Protein AF-0000000078979539 (afdb_homodimer)

Structure (mmCIF, N/CA/C/O backbone):
data_AF-0000000078979539-model_v1
#
loop_
_entity.id
_entity.type
_entity.pdbx_description
1 polymer "Cytokinin riboside 5'-monophosphate phosphoribohydrolase"
#
loop_
_atom_site.group_PDB
_atom_site.id
_atom_site.type_symbol
_atom_site.label_atom_id
_atom_site.label_alt_id
_atom_site.label_comp_id
_atom_site.label_asym_id
_atom_site.label_entity_id
_atom_site.label_seq_id
_atom_site.pdbx_PDB_ins_code
_atom_site.Cartn_x
_atom_site.Cartn_y
_atom_site.Cartn_z
_atom_site.occupancy
_atom_site.B_iso_or_equiv
_atom_site.auth_seq_id
_atom_site.auth_comp_id
_atom_site.auth_asym_id
_atom_site.auth_atom_id
_atom_site.pdbx_PDB_model_num
ATOM 1 N N . MET A 1 1 ? -12.43 19.469 24.75 1 53.09 1 MET A N 1
ATOM 2 C CA . MET A 1 1 ? -12.742 18.859 23.453 1 53.09 1 MET A CA 1
ATOM 3 C C . MET A 1 1 ? -11.508 18.219 22.844 1 53.09 1 MET A C 1
ATOM 5 O O . MET A 1 1 ? -10.391 18.719 23 1 53.09 1 MET A O 1
ATOM 9 N N . THR A 1 2 ? -11.383 16.891 22.562 1 77.75 2 THR A N 1
ATOM 10 C CA . THR A 1 2 ? -10.148 16.234 22.156 1 77.75 2 THR A CA 1
ATOM 11 C C . THR A 1 2 ? -9.586 16.875 20.891 1 77.75 2 THR A C 1
ATOM 13 O O . THR A 1 2 ? -10.336 17.219 19.969 1 77.75 2 THR A O 1
ATOM 16 N N . VAL A 1 3 ? -8.375 17.312 20.875 1 92.94 3 VAL A N 1
ATOM 17 C CA . VAL A 1 3 ? -7.676 17.953 19.781 1 92.94 3 VAL A CA 1
ATOM 18 C C . VAL A 1 3 ? -7.754 17.094 18.531 1 92.94 3 VAL A C 1
ATOM 20 O O . VAL A 1 3 ? -7.473 15.891 18.578 1 92.94 3 VAL A O 1
ATOM 23 N N . LYS A 1 4 ? -8.312 17.688 17.5 1 97.88 4 LYS A N 1
ATOM 24 C CA . LYS A 1 4 ? -8.32 16.969 16.234 1 97.88 4 LYS A CA 1
ATOM 25 C C . LYS A 1 4 ? -6.898 16.688 15.75 1 97.88 4 LYS A C 1
ATOM 27 O O . LYS A 1 4 ? -6.02 17.547 15.867 1 97.88 4 LYS A O 1
ATOM 32 N N . SER A 1 5 ? -6.656 15.484 15.281 1 98.69 5 SER A N 1
ATOM 33 C CA . SER A 1 5 ? -5.352 15.055 14.789 1 98.69 5 SER A CA 1
ATOM 34 C C . SER A 1 5 ? -5.426 14.602 13.336 1 98.69 5 SER A C 1
ATOM 36 O O . SER A 1 5 ? -6.332 13.852 12.961 1 98.69 5 SER A O 1
ATOM 38 N N . VAL A 1 6 ? -4.52 15.078 12.547 1 98.88 6 VAL A N 1
ATOM 39 C CA . VAL A 1 6 ? -4.477 14.719 11.133 1 98.88 6 VAL A CA 1
ATOM 40 C C . VAL A 1 6 ? -3.17 13.984 10.828 1 98.88 6 VAL A C 1
ATOM 42 O O . VAL A 1 6 ? -2.084 14.5 11.117 1 98.88 6 VAL A O 1
ATOM 45 N N . CYS A 1 7 ? -3.295 12.797 10.297 1 98.94 7 CYS A N 1
ATOM 46 C CA . CYS A 1 7 ? -2.145 12.016 9.852 1 98.94 7 CYS A CA 1
ATOM 47 C C . CYS A 1 7 ? -1.728 12.422 8.445 1 98.94 7 CYS A C 1
ATOM 49 O O . CYS A 1 7 ? -2.529 12.352 7.512 1 98.94 7 CYS A O 1
ATOM 51 N N . ILE A 1 8 ? -0.527 12.836 8.305 1 98.94 8 ILE A N 1
ATOM 52 C CA . ILE A 1 8 ? -0.012 13.203 6.996 1 98.94 8 ILE A CA 1
ATOM 53 C C . ILE A 1 8 ? 1.001 12.164 6.523 1 98.94 8 ILE A C 1
ATOM 55 O O . ILE A 1 8 ? 2.01 11.922 7.191 1 98.94 8 ILE A O 1
ATOM 59 N N . TYR A 1 9 ? 0.705 11.523 5.438 1 98.88 9 TYR A N 1
ATOM 60 C CA . TYR A 1 9 ? 1.677 10.727 4.695 1 98.88 9 TYR A CA 1
ATOM 61 C C . TYR A 1 9 ? 2.328 11.555 3.594 1 98.88 9 TYR A C 1
ATOM 63 O O . TYR A 1 9 ? 1.638 12.18 2.787 1 98.88 9 TYR A O 1
ATOM 71 N N . CYS A 1 10 ? 3.643 11.555 3.578 1 98.81 10 CYS A N 1
ATOM 72 C CA . CYS A 1 10 ? 4.32 12.312 2.535 1 98.81 10 CYS A CA 1
ATOM 73 C C . CYS A 1 10 ? 5.758 11.844 2.361 1 98.81 10 CYS A C 1
ATOM 75 O O . CYS A 1 10 ? 6.238 11 3.125 1 98.81 10 CYS A O 1
ATOM 77 N N . GLY A 1 11 ? 6.363 12.398 1.374 1 98.25 11 GLY A N 1
ATOM 78 C CA . GLY A 1 11 ? 7.68 11.914 0.977 1 98.25 11 GLY A CA 1
ATOM 79 C C . GLY A 1 11 ? 8.773 12.297 1.959 1 98.25 11 GLY A C 1
ATOM 80 O O . GLY A 1 11 ? 8.75 13.391 2.527 1 98.25 11 GLY A O 1
ATOM 81 N N . SER A 1 12 ? 9.773 11.383 2.125 1 97 12 SER A N 1
ATOM 82 C CA . SER A 1 12 ? 11.008 11.695 2.844 1 97 12 SER A CA 1
ATOM 83 C C . SER A 1 12 ? 11.961 12.523 1.983 1 97 12 SER A C 1
ATOM 85 O O . SER A 1 12 ? 13.039 12.906 2.438 1 97 12 SER A O 1
ATOM 87 N N . ARG A 1 13 ? 11.586 12.828 0.779 1 97.44 13 ARG A N 1
ATOM 88 C CA . ARG A 1 13 ? 12.297 13.68 -0.174 1 97.44 13 ARG A CA 1
ATOM 89 C C . ARG A 1 13 ? 11.484 14.922 -0.503 1 97.44 13 ARG A C 1
ATOM 91 O O . ARG A 1 13 ? 10.266 14.945 -0.325 1 97.44 13 ARG A O 1
ATOM 98 N N . ALA A 1 14 ? 12.102 15.922 -1.077 1 97.12 14 ALA A N 1
ATOM 99 C CA . ALA A 1 14 ? 11.438 17.188 -1.39 1 97.12 14 ALA A CA 1
ATOM 100 C C . ALA A 1 14 ? 10.727 17.109 -2.736 1 97.12 14 ALA A C 1
ATOM 102 O O . ALA A 1 14 ? 9.781 17.859 -2.988 1 97.12 14 ALA A O 1
ATOM 103 N N . GLY A 1 15 ? 11.18 16.141 -3.555 1 97.56 15 GLY A N 1
ATOM 104 C CA . GLY A 1 15 ? 10.656 16.062 -4.906 1 97.56 15 GLY A CA 1
ATOM 105 C C . GLY A 1 15 ? 11.305 17.047 -5.859 1 97.56 15 GLY A C 1
ATOM 106 O O . GLY A 1 15 ? 12.266 17.734 -5.496 1 97.56 15 GLY A O 1
ATOM 107 N N . ALA A 1 16 ? 10.875 17.109 -7.062 1 97.62 16 ALA A N 1
ATOM 108 C CA . ALA A 1 16 ? 11.547 17.828 -8.141 1 97.62 16 ALA A CA 1
ATOM 109 C C . ALA A 1 16 ? 11.031 19.266 -8.242 1 97.62 16 ALA A C 1
ATOM 111 O O . ALA A 1 16 ? 11.664 20.109 -8.875 1 97.62 16 ALA A O 1
ATOM 112 N N . MET A 1 17 ? 9.891 19.562 -7.621 1 97.94 17 MET A N 1
ATOM 113 C CA . MET A 1 17 ? 9.258 20.875 -7.773 1 97.94 17 MET A CA 1
ATOM 114 C C . MET A 1 17 ? 9.148 21.578 -6.43 1 97.94 17 MET A C 1
ATOM 116 O O . MET A 1 17 ? 8.805 20.953 -5.422 1 97.94 17 MET A O 1
ATOM 120 N N . PRO A 1 18 ? 9.352 22.859 -6.391 1 98.19 18 PRO A N 1
ATOM 121 C CA . PRO A 1 18 ? 9.211 23.625 -5.145 1 98.19 18 PRO A CA 1
ATOM 122 C C . PRO A 1 18 ? 7.793 23.594 -4.586 1 98.19 18 PRO A C 1
ATOM 124 O O . PRO A 1 18 ? 7.605 23.688 -3.371 1 98.19 18 PRO A O 1
ATOM 127 N N . ALA A 1 19 ? 6.855 23.391 -5.484 1 98.62 19 ALA A N 1
ATOM 128 C CA . ALA A 1 19 ? 5.449 23.422 -5.098 1 98.62 19 ALA A CA 1
ATOM 129 C C . ALA A 1 19 ? 5.148 22.328 -4.062 1 98.62 19 ALA A C 1
ATOM 131 O O . ALA A 1 19 ? 4.25 22.5 -3.23 1 98.62 19 ALA A O 1
ATOM 132 N N . TYR A 1 20 ? 5.895 21.266 -4.098 1 98.75 20 TYR A N 1
ATOM 133 C CA . TYR A 1 20 ? 5.66 20.172 -3.148 1 98.75 20 TYR A CA 1
ATOM 134 C C . TYR A 1 20 ? 6.004 20.609 -1.729 1 98.75 20 TYR A C 1
ATOM 136 O O . TYR A 1 20 ? 5.195 20.453 -0.811 1 98.75 20 TYR A O 1
ATOM 144 N N . ALA A 1 21 ? 7.168 21.172 -1.596 1 98.62 21 ALA A N 1
ATOM 145 C CA . ALA A 1 21 ? 7.605 21.641 -0.286 1 98.62 21 ALA A CA 1
ATOM 146 C C . ALA A 1 21 ? 6.711 22.781 0.207 1 98.62 21 ALA A C 1
ATOM 148 O O . ALA A 1 21 ? 6.398 22.859 1.396 1 98.62 21 ALA A O 1
ATOM 149 N N . GLU A 1 22 ? 6.352 23.641 -0.672 1 98.81 22 GLU A N 1
ATOM 150 C CA . GLU A 1 22 ? 5.469 24.75 -0.318 1 98.81 22 GLU A CA 1
ATOM 151 C C . GLU A 1 22 ? 4.133 24.234 0.22 1 98.81 22 GLU A C 1
ATOM 153 O O . GLU A 1 22 ? 3.629 24.75 1.224 1 98.81 22 GLU A O 1
ATOM 158 N N . ALA A 1 23 ? 3.566 23.25 -0.432 1 98.88 23 ALA A N 1
ATOM 159 C CA . ALA A 1 23 ? 2.307 22.656 0.015 1 98.88 23 ALA A CA 1
ATOM 160 C C . ALA A 1 23 ? 2.457 22.016 1.396 1 98.88 23 ALA A C 1
ATOM 162 O O . ALA A 1 23 ? 1.587 22.172 2.254 1 98.88 23 ALA A O 1
ATOM 163 N N . ALA A 1 24 ? 3.543 21.312 1.608 1 98.88 24 ALA A N 1
ATOM 164 C CA . ALA A 1 24 ? 3.801 20.672 2.896 1 98.88 24 ALA A CA 1
ATOM 165 C C . ALA A 1 24 ? 3.893 21.703 4.016 1 98.88 24 ALA A C 1
ATOM 167 O O . ALA A 1 24 ? 3.258 21.547 5.059 1 98.88 24 ALA A O 1
ATOM 168 N N . ARG A 1 25 ? 4.676 22.75 3.76 1 98.88 25 ARG A N 1
ATOM 169 C CA . ARG A 1 25 ? 4.824 23.812 4.746 1 98.88 25 ARG A CA 1
ATOM 170 C C . ARG A 1 25 ? 3.48 24.453 5.066 1 98.88 25 ARG A C 1
ATOM 172 O O . ARG A 1 25 ? 3.141 24.641 6.238 1 98.88 25 ARG A O 1
ATOM 179 N N . ARG A 1 26 ? 2.803 24.766 4.016 1 98.94 26 ARG A N 1
ATOM 180 C CA . ARG A 1 26 ? 1.514 25.422 4.195 1 98.94 26 ARG A CA 1
ATOM 181 C C . ARG A 1 26 ? 0.539 24.531 4.953 1 98.94 26 ARG A C 1
ATOM 183 O O . ARG A 1 26 ? -0.207 25 5.812 1 98.94 26 ARG A O 1
ATOM 190 N N . MET A 1 27 ? 0.489 23.234 4.656 1 98.94 27 MET A N 1
ATOM 191 C CA . MET A 1 27 ? -0.38 22.281 5.348 1 98.94 27 MET A CA 1
ATOM 192 C C . MET A 1 27 ? -0.061 22.25 6.84 1 98.94 27 MET A C 1
ATOM 194 O O . MET A 1 27 ? -0.966 22.312 7.672 1 98.94 27 MET A O 1
ATOM 198 N N . GLY A 1 28 ? 1.238 22.078 7.152 1 98.94 28 GLY A N 1
ATOM 199 C CA . GLY A 1 28 ? 1.646 22.094 8.547 1 98.94 28 GLY A CA 1
ATOM 200 C C . GLY A 1 28 ? 1.208 23.344 9.289 1 98.94 28 GLY A C 1
ATOM 201 O O . GLY A 1 28 ? 0.674 23.25 10.398 1 98.94 28 GLY A O 1
ATOM 202 N N . ALA A 1 29 ? 1.431 24.5 8.672 1 98.94 29 ALA A N 1
ATOM 203 C CA . ALA A 1 29 ? 1.07 25.766 9.289 1 98.94 29 ALA A CA 1
ATOM 204 C C . ALA A 1 29 ? -0.437 25.859 9.5 1 98.94 29 ALA A C 1
ATOM 206 O O . ALA A 1 29 ? -0.891 26.297 10.562 1 98.94 29 ALA A O 1
ATOM 207 N N . LEU A 1 30 ? -1.235 25.453 8.531 1 98.94 30 LEU A N 1
ATOM 208 C CA . LEU A 1 30 ? -2.689 25.562 8.609 1 98.94 30 LEU A CA 1
ATOM 209 C C . LEU A 1 30 ? -3.242 24.641 9.695 1 98.94 30 LEU A C 1
ATOM 211 O O . LEU A 1 30 ? -4.191 25.016 10.391 1 98.94 30 LEU A O 1
ATOM 215 N N . LEU A 1 31 ? -2.65 23.453 9.82 1 98.75 31 LEU A N 1
ATOM 216 C CA . LEU A 1 31 ? -3.07 22.578 10.906 1 98.75 31 LEU A CA 1
ATOM 217 C C . LEU A 1 31 ? -2.867 23.25 12.266 1 98.75 31 LEU A C 1
ATOM 219 O O . LEU A 1 31 ? -3.775 23.25 13.094 1 98.75 31 LEU A O 1
ATOM 223 N N . ALA A 1 32 ? -1.682 23.797 12.422 1 98.69 32 ALA A N 1
ATOM 224 C CA . ALA A 1 32 ? -1.346 24.453 13.68 1 98.69 32 ALA A CA 1
ATOM 225 C C . ALA A 1 32 ? -2.271 25.641 13.945 1 98.69 32 ALA A C 1
ATOM 227 O O . ALA A 1 32 ? -2.764 25.812 15.062 1 98.69 32 ALA A O 1
ATOM 228 N N . GLU A 1 33 ? -2.498 26.406 12.922 1 98.31 33 GLU A N 1
ATOM 229 C CA . GLU A 1 33 ? -3.361 27.578 13.031 1 98.31 33 GLU A CA 1
ATOM 230 C C . GLU A 1 33 ? -4.777 27.188 13.43 1 98.31 33 GLU A C 1
ATOM 232 O O . GLU A 1 33 ? -5.469 27.953 14.117 1 98.31 33 GLU A O 1
ATOM 237 N N . ALA A 1 34 ? -5.199 26.031 13.016 1 98.06 34 ALA A N 1
ATOM 238 C CA . ALA A 1 34 ? -6.531 25.531 13.336 1 98.06 34 ALA A CA 1
ATOM 239 C C . ALA A 1 34 ? -6.559 24.906 14.727 1 98.06 34 ALA A C 1
ATOM 241 O O . ALA A 1 34 ? -7.617 24.5 15.211 1 98.06 34 ALA A O 1
ATOM 242 N N . GLY A 1 35 ? -5.383 24.797 15.344 1 98.06 35 GLY A N 1
ATOM 243 C CA . GLY A 1 35 ? -5.281 24.141 16.641 1 98.06 35 GLY A CA 1
ATOM 244 C C . GLY A 1 35 ? -5.301 22.625 16.547 1 98.06 35 GLY A C 1
ATOM 245 O O . GLY A 1 35 ? -5.66 21.953 17.516 1 98.06 35 GLY A O 1
ATOM 246 N N . TRP A 1 36 ? -5.027 22.094 15.398 1 98.56 36 TRP A N 1
ATOM 247 C CA . TRP A 1 36 ? -5.051 20.656 15.172 1 98.56 36 TRP A CA 1
ATOM 248 C C . TRP A 1 36 ? -3.648 20.062 15.273 1 98.56 36 TRP A C 1
ATOM 250 O O . TRP A 1 36 ? -2.656 20.75 15.055 1 98.56 36 TRP A O 1
ATOM 260 N N . ARG A 1 37 ? -3.555 18.812 15.594 1 98.75 37 ARG A N 1
ATOM 261 C CA . ARG A 1 37 ? -2.287 18.109 15.789 1 98.75 37 ARG A CA 1
ATOM 262 C C . ARG A 1 37 ? -1.845 17.406 14.508 1 98.75 37 ARG A C 1
ATOM 264 O O . ARG A 1 37 ? -2.662 16.797 13.812 1 98.75 37 ARG A O 1
ATOM 271 N N . LEU A 1 38 ? -0.596 17.531 14.258 1 98.88 38 LEU A N 1
ATOM 272 C CA . LEU A 1 38 ? 0.033 16.781 13.18 1 98.88 38 LEU A CA 1
ATOM 273 C C . LEU A 1 38 ? 0.487 15.406 13.656 1 98.88 38 LEU A C 1
ATOM 275 O O . LEU A 1 38 ? 1.252 15.305 14.617 1 98.88 38 LEU A O 1
ATOM 279 N N . VAL A 1 39 ? 0.043 14.352 13.031 1 98.94 39 VAL A N 1
ATOM 280 C CA . VAL A 1 39 ? 0.572 13 13.172 1 98.94 39 VAL A CA 1
ATOM 281 C C . VAL A 1 39 ? 1.34 12.609 11.906 1 98.94 39 VAL A C 1
ATOM 283 O O . VAL A 1 39 ? 0.824 12.742 10.797 1 98.94 39 VAL A O 1
ATOM 286 N N . TYR A 1 40 ? 2.604 12.219 12.031 1 98.88 40 TYR A N 1
ATOM 287 C CA . TYR A 1 40 ? 3.359 11.883 10.828 1 98.88 40 TYR A CA 1
ATOM 288 C C . TYR A 1 40 ? 4.504 10.93 11.148 1 98.88 40 TYR A C 1
ATOM 290 O O . TYR A 1 40 ? 4.641 10.484 12.289 1 98.88 40 TYR A O 1
ATOM 298 N N . GLY A 1 41 ? 5.316 10.656 10.219 1 98.31 41 GLY A N 1
ATOM 299 C CA . GLY A 1 41 ? 6.305 9.594 10.32 1 98.31 41 GLY A CA 1
ATOM 300 C C . GLY A 1 41 ? 7.574 10.031 11.031 1 98.31 41 GLY A C 1
ATOM 301 O O . GLY A 1 41 ? 8.57 9.297 11.039 1 98.31 41 GLY A O 1
ATOM 302 N N . ALA A 1 42 ? 7.664 11.188 11.406 1 98.44 42 ALA A N 1
ATOM 303 C CA . ALA A 1 42 ? 8.664 11.727 12.328 1 98.44 42 ALA A CA 1
ATOM 304 C C . ALA A 1 42 ? 9.992 11.969 11.617 1 98.44 42 ALA A C 1
ATOM 306 O O . ALA A 1 42 ? 11.008 12.219 12.266 1 98.44 42 ALA A O 1
ATOM 307 N N . GLY A 1 43 ? 10.055 11.836 10.32 1 97.31 43 GLY A N 1
ATOM 308 C CA . GLY A 1 43 ? 11.273 12.211 9.609 1 97.31 43 GLY A CA 1
ATOM 309 C C . GLY A 1 43 ? 11.539 13.703 9.633 1 97.31 43 GLY A C 1
ATOM 310 O O . GLY A 1 43 ? 10.602 14.508 9.547 1 97.31 43 GLY A O 1
ATOM 311 N N . ASP A 1 44 ? 12.781 14.062 9.672 1 97.75 44 ASP A N 1
ATOM 312 C CA . ASP A 1 44 ? 13.172 15.469 9.602 1 97.75 44 ASP A CA 1
ATOM 313 C C . ASP 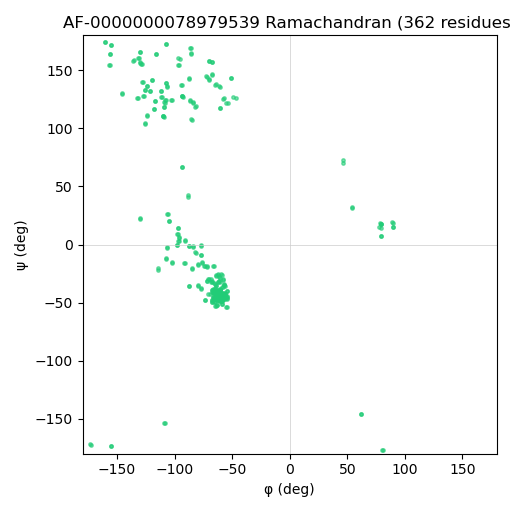A 1 44 ? 13.758 15.805 8.227 1 97.75 44 ASP A C 1
ATOM 315 O O . ASP A 1 44 ? 14.648 16.656 8.117 1 97.75 44 ASP A O 1
ATOM 319 N N . VAL A 1 45 ? 13.375 15.094 7.25 1 97.44 45 VAL A N 1
ATOM 320 C CA . VAL A 1 45 ? 13.891 15.258 5.895 1 97.44 45 VAL A CA 1
ATOM 321 C C . VAL A 1 45 ? 12.719 15.375 4.914 1 97.44 45 VAL A C 1
ATOM 323 O O . VAL A 1 45 ? 11.602 14.969 5.219 1 97.44 45 VAL A O 1
ATOM 326 N N . GLY A 1 46 ? 12.969 16 3.803 1 98.25 46 GLY A N 1
ATOM 327 C CA . GLY A 1 46 ? 11.977 16.062 2.734 1 98.25 46 GLY A CA 1
ATOM 328 C C . GLY A 1 46 ? 10.703 16.781 3.143 1 98.25 46 GLY A C 1
ATOM 329 O O . GLY A 1 46 ? 10.75 17.766 3.885 1 98.25 46 GLY A O 1
ATOM 330 N N . LEU A 1 47 ? 9.617 16.297 2.59 1 98.81 47 LEU A N 1
ATOM 331 C CA . LEU A 1 47 ? 8.328 16.906 2.895 1 98.81 47 LEU A CA 1
ATOM 332 C C . LEU A 1 47 ? 7.934 16.641 4.344 1 98.81 47 LEU A C 1
ATOM 334 O O . LEU A 1 47 ? 7.258 17.469 4.965 1 98.81 47 LEU A O 1
ATOM 338 N N . MET A 1 48 ? 8.383 15.5 4.879 1 98.69 48 MET A N 1
ATOM 339 C CA . MET A 1 48 ? 8.109 15.203 6.285 1 98.69 48 MET A CA 1
ATOM 340 C C . MET A 1 48 ? 8.68 16.297 7.184 1 98.69 48 MET A C 1
ATOM 342 O O . MET A 1 48 ? 7.992 16.797 8.078 1 98.69 48 MET A O 1
ATOM 346 N N . GLY A 1 49 ? 9.938 16.641 6.914 1 98.62 49 GLY A N 1
ATOM 347 C CA . GLY A 1 49 ? 10.539 17.703 7.688 1 98.62 49 GLY A CA 1
ATOM 348 C C . GLY A 1 49 ? 9.844 19.047 7.496 1 98.62 49 GLY A C 1
ATOM 349 O O . GLY A 1 49 ? 9.648 19.797 8.461 1 98.62 49 GLY A O 1
ATOM 350 N N . GLU A 1 50 ? 9.453 19.328 6.281 1 98.75 50 GLU A N 1
ATOM 351 C CA . GLU A 1 50 ? 8.797 20.594 5.945 1 98.75 50 GLU A CA 1
ATOM 352 C C . GLU A 1 50 ? 7.484 20.75 6.707 1 98.75 50 GLU A C 1
ATOM 354 O O . GLU A 1 50 ? 7.223 21.797 7.293 1 98.75 50 GLU A O 1
ATOM 359 N N . VAL A 1 51 ? 6.645 19.734 6.707 1 98.81 51 VAL A N 1
ATOM 360 C CA . VAL A 1 51 ? 5.332 19.828 7.344 1 98.81 51 VAL A CA 1
ATOM 361 C C . VAL A 1 51 ? 5.496 19.953 8.852 1 98.81 51 VAL A C 1
ATOM 363 O O . VAL A 1 51 ? 4.809 20.75 9.492 1 98.81 51 VAL A O 1
ATOM 366 N N . ALA A 1 52 ? 6.426 19.188 9.414 1 98.81 52 ALA A N 1
ATOM 367 C CA . ALA A 1 52 ? 6.629 19.188 10.859 1 98.81 52 ALA A CA 1
ATOM 368 C C . ALA A 1 52 ? 7.184 20.516 11.344 1 98.81 52 ALA A C 1
ATOM 370 O O . ALA A 1 52 ? 6.691 21.094 12.32 1 98.81 52 ALA A O 1
ATOM 371 N N . ARG A 1 53 ? 8.195 21.016 10.68 1 98.75 53 ARG A N 1
ATOM 372 C CA . ARG A 1 53 ? 8.797 22.281 11.07 1 98.75 53 ARG A CA 1
ATOM 373 C C . ARG A 1 53 ? 7.797 23.422 10.953 1 98.75 53 ARG A C 1
ATOM 375 O O . ARG A 1 53 ? 7.762 24.312 11.805 1 98.75 53 ARG A O 1
ATOM 382 N N . ALA A 1 54 ? 7.043 23.391 9.883 1 98.94 54 ALA A N 1
ATOM 383 C CA . ALA A 1 54 ? 6.039 24.438 9.695 1 98.94 54 ALA A CA 1
ATOM 384 C C . ALA A 1 54 ? 4.977 24.391 10.781 1 98.94 54 ALA A C 1
ATOM 386 O O . ALA A 1 54 ? 4.551 25.422 11.297 1 98.94 54 ALA A O 1
ATOM 387 N N . ALA A 1 55 ? 4.5 23.156 11.102 1 98.88 55 ALA A N 1
ATOM 388 C CA . ALA A 1 55 ? 3.539 23 12.188 1 98.88 55 ALA A CA 1
ATOM 389 C C . ALA A 1 55 ? 4.098 23.531 13.5 1 98.88 55 ALA A C 1
ATOM 391 O O . ALA A 1 55 ? 3.424 24.281 14.211 1 98.88 55 ALA A O 1
ATOM 392 N N . GLN A 1 56 ? 5.312 23.172 13.797 1 98.75 56 GLN A N 1
ATOM 393 C CA . GLN A 1 56 ? 5.953 23.609 15.031 1 98.75 56 GLN A CA 1
ATOM 394 C C . GLN A 1 56 ? 6.121 25.125 15.062 1 98.75 56 GLN A C 1
ATOM 396 O O . GLN A 1 56 ? 5.848 25.766 16.078 1 98.75 56 GLN A O 1
ATOM 401 N N . ALA A 1 57 ? 6.617 25.656 13.961 1 98.69 57 ALA A N 1
ATOM 402 C CA . ALA A 1 57 ? 6.855 27.094 13.867 1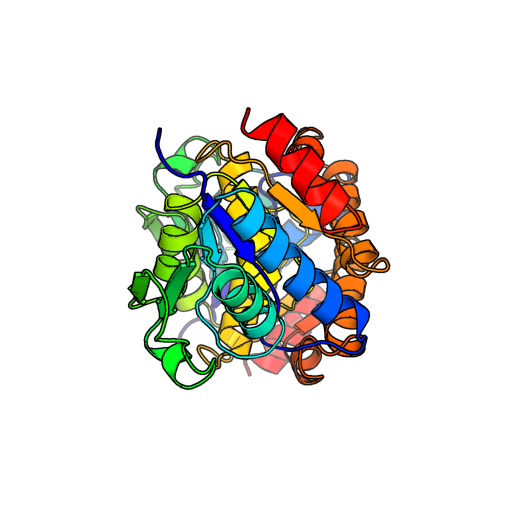 98.69 57 ALA A CA 1
ATOM 403 C C . ALA A 1 57 ? 5.57 27.875 14.109 1 98.69 57 ALA A C 1
ATOM 405 O O . ALA A 1 57 ? 5.598 28.984 14.656 1 98.69 57 ALA A O 1
ATOM 406 N N . ALA A 1 58 ? 4.469 27.297 13.758 1 98.69 58 ALA A N 1
ATOM 407 C CA . ALA A 1 58 ? 3.172 27.953 13.914 1 98.69 58 ALA A CA 1
ATOM 408 C C . ALA A 1 58 ? 2.553 27.625 15.273 1 98.69 58 ALA A C 1
ATOM 410 O O . ALA A 1 58 ? 1.407 27.984 15.539 1 98.69 58 ALA A O 1
ATOM 411 N N . GLY A 1 59 ? 3.281 26.891 16.094 1 98.25 59 GLY A N 1
ATOM 412 C CA . GLY A 1 59 ? 2.863 26.641 17.469 1 98.25 59 GLY A CA 1
ATOM 413 C C . GLY A 1 59 ? 1.993 25.422 17.609 1 98.25 59 GLY A C 1
ATOM 414 O O . GLY A 1 59 ? 1.283 25.266 18.609 1 98.25 59 GLY A O 1
ATOM 415 N N . GLY A 1 60 ? 2.039 24.531 16.625 1 98.31 60 GLY A N 1
ATOM 416 C CA . GLY A 1 60 ? 1.179 23.359 16.641 1 98.31 60 GLY A CA 1
ATOM 417 C C . GLY A 1 60 ? 1.768 22.203 17.422 1 98.31 60 GLY A C 1
ATOM 418 O O . GLY A 1 60 ? 2.963 22.188 17.719 1 98.31 60 GLY A O 1
ATOM 419 N N . GLN A 1 61 ? 0.931 21.234 17.75 1 98.38 61 GLN A N 1
ATOM 420 C CA . GLN A 1 61 ? 1.345 19.969 18.344 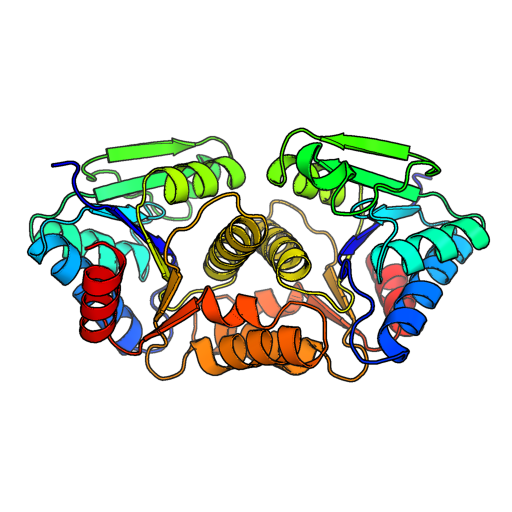1 98.38 61 GLN A CA 1
ATOM 421 C C . GLN A 1 61 ? 1.711 18.938 17.281 1 98.38 61 GLN A C 1
ATOM 423 O O . GLN A 1 61 ? 1.066 18.875 16.234 1 98.38 61 GLN A O 1
ATOM 428 N N . THR A 1 62 ? 2.734 18.188 17.625 1 98.75 62 THR A N 1
ATOM 429 C CA . THR A 1 62 ? 3.215 17.172 16.688 1 98.75 62 THR A CA 1
ATOM 430 C C . THR A 1 62 ? 3.307 15.812 17.359 1 98.75 62 THR A C 1
ATOM 432 O O . THR A 1 62 ? 3.67 15.719 18.547 1 98.75 62 THR A O 1
ATOM 435 N N . PHE A 1 63 ? 2.912 14.82 16.625 1 98.81 63 PHE A N 1
ATOM 436 C CA . PHE A 1 63 ? 2.99 13.414 17 1 98.81 63 PHE A CA 1
ATOM 437 C C . PHE A 1 63 ? 3.73 12.609 15.93 1 98.81 63 PHE A C 1
ATOM 439 O O . PHE A 1 63 ? 3.174 12.305 14.875 1 98.81 63 PHE A O 1
ATOM 446 N N . GLY A 1 64 ? 4.965 12.273 16.25 1 98.75 64 GLY A N 1
ATOM 447 C CA . GLY A 1 64 ? 5.785 11.547 15.297 1 98.75 64 GLY A CA 1
ATOM 448 C C . GLY A 1 64 ? 6.004 10.102 15.68 1 98.75 64 GLY A C 1
ATOM 449 O O . GLY A 1 64 ? 6.16 9.781 16.859 1 98.75 64 GLY A O 1
ATOM 450 N N . VAL A 1 65 ? 5.949 9.25 14.703 1 98.75 65 VAL A N 1
ATOM 451 C CA . VAL A 1 65 ? 6.156 7.82 14.914 1 98.75 65 VAL A CA 1
ATOM 452 C C . VAL A 1 65 ? 7.238 7.312 13.961 1 98.75 65 VAL A C 1
ATOM 454 O O . VAL A 1 65 ? 7.16 7.527 12.75 1 98.75 65 VAL A O 1
ATOM 457 N N . ILE A 1 66 ? 8.242 6.629 14.492 1 98 66 ILE A N 1
ATOM 458 C CA . ILE A 1 66 ? 9.32 6.16 13.625 1 98 66 ILE A CA 1
ATOM 459 C C . ILE A 1 66 ? 9.836 4.812 14.125 1 98 66 ILE A C 1
ATOM 461 O O . ILE A 1 66 ? 10.047 4.629 15.328 1 98 66 ILE A O 1
ATOM 465 N N . PRO A 1 67 ? 9.922 3.854 13.195 1 96.81 67 PRO A N 1
ATOM 466 C CA . PRO A 1 67 ? 10.539 2.598 13.625 1 96.81 67 PRO A CA 1
ATOM 467 C C . PRO A 1 67 ? 12.039 2.732 13.883 1 96.81 67 PRO A C 1
ATOM 469 O O . PRO A 1 67 ? 12.719 3.504 13.195 1 96.81 67 PRO A O 1
ATOM 472 N N . VAL A 1 68 ? 12.547 1.857 14.648 1 95.56 68 VAL A N 1
ATOM 473 C CA . VAL A 1 68 ? 13.93 1.905 15.094 1 95.56 68 VAL A CA 1
ATOM 474 C C . VAL A 1 68 ? 14.859 1.902 13.883 1 95.56 68 VAL A C 1
ATOM 476 O O . VAL A 1 68 ? 15.836 2.656 13.836 1 95.56 68 VAL A O 1
ATOM 479 N N . HIS A 1 69 ? 14.609 1.141 12.922 1 92.81 69 HIS A N 1
ATOM 480 C CA . HIS A 1 69 ? 15.539 0.935 11.812 1 92.81 69 HIS A CA 1
ATOM 481 C C . HIS A 1 69 ? 15.516 2.121 10.852 1 92.81 69 HIS A C 1
ATOM 483 O O . HIS A 1 69 ? 16.391 2.242 9.992 1 92.81 69 HIS A O 1
ATOM 489 N N . LEU A 1 70 ? 14.555 3.064 11.039 1 93.69 70 LEU A N 1
ATOM 490 C CA . LEU A 1 70 ? 14.461 4.223 10.156 1 93.69 70 LEU A CA 1
ATOM 491 C C . LEU A 1 70 ? 14.938 5.484 10.867 1 93.69 70 LEU A C 1
ATOM 493 O O . LEU A 1 70 ? 15.008 6.555 10.258 1 93.69 70 LEU A O 1
ATOM 497 N N . LEU A 1 71 ? 15.297 5.363 12.133 1 93.31 71 LEU A N 1
ATOM 498 C CA . LEU A 1 71 ? 15.703 6.531 12.906 1 93.31 71 LEU A CA 1
ATOM 499 C C . LEU A 1 71 ? 16.859 7.25 12.227 1 93.31 71 LEU A C 1
ATOM 501 O O . LEU A 1 71 ? 16.844 8.477 12.094 1 93.31 71 LEU A O 1
ATOM 505 N N . ARG A 1 72 ? 17.875 6.398 11.812 1 87.69 72 ARG A N 1
ATOM 506 C CA . ARG A 1 72 ? 19.047 6.992 11.172 1 87.69 72 ARG A CA 1
ATOM 507 C C . ARG A 1 72 ? 18.75 7.371 9.727 1 87.69 72 ARG A C 1
ATOM 509 O O . ARG A 1 72 ? 19.094 8.469 9.281 1 87.69 72 ARG A O 1
ATOM 516 N N . ARG A 1 73 ? 18 6.621 9.023 1 89 73 ARG A N 1
ATOM 517 C CA . ARG A 1 73 ? 17.766 6.789 7.594 1 89 73 ARG A CA 1
ATOM 518 C C . ARG A 1 73 ? 16.906 8.016 7.324 1 89 73 ARG A C 1
ATOM 520 O O . ARG A 1 73 ? 17.141 8.75 6.363 1 89 73 ARG A O 1
ATOM 527 N N . GLU A 1 74 ? 15.867 8.211 8.141 1 90.44 74 GLU A N 1
ATOM 528 C CA . GLU A 1 74 ? 14.953 9.328 7.949 1 90.44 74 GLU A CA 1
ATOM 529 C C . GLU A 1 74 ? 15.312 10.5 8.852 1 90.44 74 GLU A C 1
ATOM 531 O O . GLU A 1 74 ? 14.586 11.5 8.906 1 90.44 74 GLU A O 1
ATOM 536 N N . VAL A 1 75 ? 16.422 10.5 9.531 1 92.19 75 VAL A N 1
ATOM 537 C CA . VAL A 1 75 ? 16.797 11.547 10.477 1 92.19 75 VAL A CA 1
ATOM 538 C C . VAL A 1 75 ? 15.602 11.859 11.383 1 92.19 75 VAL A C 1
ATOM 540 O O . VAL A 1 75 ? 14.969 12.906 11.242 1 92.19 75 VAL A O 1
ATOM 543 N N . GLY A 1 76 ? 15.375 10.914 12.25 1 94.25 76 GLY A N 1
ATOM 544 C CA . GLY A 1 76 ? 14.25 11.102 13.148 1 94.25 76 GLY A CA 1
ATOM 545 C C . GLY A 1 76 ? 14.242 12.461 13.812 1 94.25 76 GLY A C 1
ATOM 546 O O . GLY A 1 76 ? 15.266 12.906 14.336 1 94.25 76 GLY A O 1
ATOM 547 N N . LYS A 1 77 ? 13.094 13.102 13.664 1 96.62 77 LYS A N 1
ATOM 548 C CA . LYS A 1 77 ? 12.914 14.383 14.344 1 96.62 77 LYS A CA 1
ATOM 549 C C . LYS A 1 77 ? 12.5 14.18 15.797 1 96.62 77 LYS A C 1
ATOM 551 O O . LYS A 1 77 ? 11.367 13.805 16.078 1 96.62 77 LYS A O 1
ATOM 556 N N . THR A 1 78 ? 13.273 14.625 16.75 1 95.5 78 THR A N 1
ATOM 557 C CA . THR A 1 78 ? 13.055 14.234 18.141 1 95.5 78 THR A CA 1
ATOM 558 C C . THR A 1 78 ? 12.477 15.398 18.938 1 95.5 78 THR A C 1
ATOM 560 O O . THR A 1 78 ? 12.008 15.203 20.062 1 95.5 78 THR A O 1
ATOM 563 N N . ASP A 1 79 ? 12.461 16.594 18.422 1 97.75 79 ASP A N 1
ATOM 564 C CA . ASP A 1 79 ? 11.938 17.75 19.125 1 97.75 79 ASP A CA 1
ATOM 565 C C . ASP A 1 79 ? 10.445 17.922 18.875 1 97.75 79 ASP A C 1
ATOM 567 O O . ASP A 1 79 ? 9.969 19.031 18.656 1 97.75 79 ASP A O 1
ATOM 571 N N . LEU A 1 80 ? 9.758 16.844 18.875 1 98.38 80 LEU A N 1
ATOM 572 C CA . LEU A 1 80 ? 8.312 16.828 18.656 1 98.38 80 LEU A CA 1
ATOM 573 C C . LEU A 1 80 ? 7.559 16.828 19.984 1 98.38 80 LEU A C 1
ATOM 575 O O . LEU A 1 80 ? 8.117 16.484 21.016 1 98.38 80 LEU A O 1
ATOM 579 N N . SER A 1 81 ? 6.297 17.234 19.922 1 98.19 81 SER A N 1
ATOM 580 C CA . SER A 1 81 ? 5.473 17.172 21.125 1 98.19 81 SER A CA 1
ATOM 581 C C . SER A 1 81 ? 5.363 15.75 21.656 1 98.19 81 SER A C 1
ATOM 583 O O . SER A 1 81 ? 5.379 15.539 22.875 1 98.19 81 SER A O 1
ATOM 585 N N . THR A 1 82 ? 5.168 14.836 20.781 1 98.25 82 THR A N 1
ATOM 586 C CA . THR A 1 82 ? 5.184 13.398 21.062 1 98.25 82 THR A CA 1
ATOM 587 C C . THR A 1 82 ? 6.035 12.656 20.047 1 98.25 82 THR A C 1
ATOM 589 O O . THR A 1 82 ? 5.898 12.867 18.844 1 98.25 82 THR A O 1
ATOM 592 N N . PHE A 1 83 ? 6.918 11.938 20.547 1 98.06 83 PHE A N 1
ATOM 593 C CA . PHE A 1 83 ? 7.824 11.156 19.719 1 98.06 83 PHE A CA 1
ATOM 594 C C . PHE A 1 83 ? 7.777 9.68 20.094 1 98.06 83 PHE A C 1
ATOM 596 O O . PHE A 1 83 ? 8.203 9.305 21.203 1 98.06 83 PHE A O 1
ATOM 603 N N . VAL A 1 84 ? 7.254 8.867 19.234 1 98.25 84 VAL A N 1
ATOM 604 C CA . VAL A 1 84 ? 7.059 7.445 19.5 1 98.25 84 VAL A CA 1
ATOM 605 C C . VAL A 1 84 ? 7.996 6.621 18.625 1 98.25 84 VAL A C 1
ATOM 607 O O . VAL A 1 84 ? 8.031 6.801 17.406 1 98.25 84 VAL A O 1
ATOM 610 N N . VAL A 1 85 ? 8.773 5.734 19.172 1 98 85 VAL A N 1
ATOM 611 C CA . VAL A 1 85 ? 9.609 4.785 18.438 1 98 85 VAL A CA 1
ATOM 612 C C . VAL A 1 85 ? 8.961 3.404 18.469 1 98 85 VAL A C 1
ATOM 614 O O . VAL A 1 85 ? 8.57 2.908 19.531 1 98 85 VAL A O 1
ATOM 617 N N . THR A 1 86 ? 8.75 2.867 17.297 1 97.69 86 THR A N 1
ATOM 618 C CA . THR A 1 86 ? 8.18 1.531 17.203 1 97.69 86 THR A CA 1
ATOM 619 C C . THR A 1 86 ? 9.234 0.518 16.766 1 97.69 86 THR A C 1
ATOM 621 O O . THR A 1 86 ? 10.352 0.894 16.406 1 97.69 86 THR A O 1
ATOM 624 N N . GLU A 1 87 ? 8.828 -0.756 16.812 1 95.56 87 GLU A N 1
ATOM 625 C CA . GLU A 1 87 ? 9.766 -1.803 16.406 1 95.56 87 GLU A CA 1
ATOM 626 C C . GLU A 1 87 ? 9.688 -2.057 14.906 1 95.56 87 GLU A C 1
ATOM 628 O O . GLU A 1 87 ? 10.695 -2.367 14.273 1 95.56 87 GLU A O 1
ATOM 633 N N . THR A 1 88 ? 8.477 -1.956 14.32 1 94.69 88 THR A N 1
ATOM 634 C CA . THR A 1 88 ? 8.297 -2.365 12.93 1 94.69 88 THR A CA 1
ATOM 635 C C . THR A 1 88 ? 7.586 -1.278 12.133 1 94.69 88 THR A C 1
ATOM 637 O O . THR A 1 88 ? 6.957 -0.386 12.711 1 94.69 88 THR A O 1
ATOM 640 N N . MET A 1 89 ? 7.652 -1.425 10.789 1 95.06 89 MET A N 1
ATOM 641 C CA . MET A 1 89 ? 6.918 -0.544 9.883 1 95.06 89 MET A CA 1
ATOM 642 C C . MET A 1 89 ? 5.414 -0.695 10.07 1 95.06 89 MET A C 1
ATOM 644 O O . MET A 1 89 ? 4.668 0.281 9.961 1 95.06 89 MET A O 1
ATOM 648 N N . HIS A 1 90 ? 4.973 -1.975 10.375 1 96.62 90 HIS A N 1
ATOM 649 C CA . HIS A 1 90 ? 3.559 -2.252 10.609 1 96.62 90 HIS A CA 1
ATOM 650 C C . HIS A 1 90 ? 3.045 -1.494 11.828 1 96.62 90 HIS A C 1
ATOM 652 O O . HIS A 1 90 ? 1.981 -0.871 11.773 1 96.62 90 HIS A O 1
ATOM 658 N N . GLU A 1 91 ? 3.803 -1.491 12.859 1 96.25 91 GLU A N 1
ATOM 659 C CA . GLU A 1 91 ? 3.438 -0.766 14.07 1 96.25 91 GLU A CA 1
ATOM 660 C C . GLU A 1 91 ? 3.4 0.739 13.828 1 96.25 91 GLU A C 1
ATOM 662 O O . GLU A 1 91 ? 2.51 1.433 14.32 1 96.25 91 GLU A O 1
ATOM 667 N N . ARG A 1 92 ? 4.355 1.228 13.086 1 97.06 92 ARG A N 1
ATOM 668 C CA . ARG A 1 92 ? 4.375 2.646 12.742 1 97.06 92 ARG A CA 1
ATOM 669 C C . ARG A 1 92 ? 3.061 3.072 12.094 1 97.06 92 ARG A C 1
ATOM 671 O O . ARG A 1 92 ? 2.416 4.02 12.547 1 97.06 92 ARG A O 1
ATOM 678 N N . LYS A 1 93 ? 2.686 2.379 11.062 1 98.06 93 LYS A N 1
ATOM 679 C CA . LYS A 1 93 ? 1.479 2.738 10.32 1 98.06 93 LYS A CA 1
ATOM 680 C C . LYS A 1 93 ? 0.244 2.664 11.219 1 98.06 93 LYS A C 1
ATOM 682 O O . LYS A 1 93 ? -0.614 3.549 11.172 1 98.06 93 LYS A O 1
ATOM 687 N N . LYS A 1 94 ? 0.189 1.668 12.031 1 97.31 94 LYS A N 1
ATOM 688 C CA . LYS A 1 94 ? -0.948 1.486 12.93 1 97.31 94 LYS A CA 1
ATOM 689 C C . LYS A 1 94 ? -1.027 2.617 13.953 1 97.31 94 LYS A C 1
ATOM 691 O O . LYS A 1 94 ? -2.09 3.209 14.148 1 97.31 94 LYS A O 1
ATOM 696 N N . VAL A 1 95 ? 0.078 2.912 14.602 1 98.31 95 VAL A N 1
ATOM 697 C CA . VAL A 1 95 ? 0.111 3.955 15.617 1 98.31 95 VAL A CA 1
ATOM 698 C C . VAL A 1 95 ? -0.279 5.297 15 1 98.31 95 VAL A C 1
ATOM 700 O O . VAL A 1 95 ? -1.043 6.062 15.594 1 98.31 95 VAL A O 1
ATOM 703 N N . MET A 1 96 ? 0.185 5.535 13.797 1 98.69 96 MET A N 1
ATOM 704 C CA . MET A 1 96 ? -0.108 6.805 13.133 1 98.69 96 MET A CA 1
ATOM 705 C C . MET A 1 96 ? -1.603 6.945 12.867 1 98.69 96 MET A C 1
ATOM 707 O O . MET A 1 96 ? -2.227 7.91 13.312 1 98.69 96 MET A O 1
ATOM 711 N N . ILE A 1 97 ? -2.172 5.969 12.242 1 98.25 97 ILE A N 1
ATOM 712 C CA . ILE A 1 97 ? -3.562 6.113 11.828 1 98.25 97 ILE A CA 1
ATOM 713 C C . ILE A 1 97 ? -4.473 6.055 13.055 1 98.25 97 ILE A C 1
ATOM 715 O O . ILE A 1 97 ? -5.5 6.734 13.102 1 98.25 97 ILE A O 1
ATOM 719 N N . MET A 1 98 ? -4.102 5.293 14.133 1 97.31 98 MET A N 1
ATOM 720 C CA . MET A 1 98 ? -4.922 5.172 15.336 1 97.31 98 MET A CA 1
ATOM 721 C C . MET A 1 98 ? -4.906 6.465 16.141 1 97.31 98 MET A C 1
ATOM 723 O O . MET A 1 98 ? -5.789 6.699 16.969 1 97.31 98 MET A O 1
ATOM 727 N N . ASN A 1 99 ? -3.959 7.316 15.93 1 98.25 99 ASN A N 1
ATOM 728 C CA . ASN A 1 99 ? -3.846 8.57 16.672 1 98.25 99 ASN A CA 1
ATOM 729 C C . ASN A 1 99 ? -4.277 9.758 15.82 1 98.25 99 ASN A C 1
ATOM 731 O O . ASN A 1 99 ? -3.91 10.898 16.109 1 98.25 99 ASN A O 1
ATOM 735 N N . ALA A 1 100 ? -5.043 9.516 14.773 1 98.56 100 ALA A N 1
ATOM 736 C CA . ALA A 1 100 ? -5.492 10.586 13.883 1 98.56 100 ALA A CA 1
ATOM 737 C C . ALA A 1 100 ? -6.996 10.508 13.656 1 98.56 100 ALA A C 1
ATOM 739 O O . ALA A 1 100 ? -7.613 9.461 13.859 1 98.56 100 ALA A O 1
ATOM 740 N N . ASP A 1 101 ? -7.559 11.578 13.312 1 98.62 101 ASP A N 1
ATOM 741 C CA . ASP A 1 101 ? -8.977 11.648 13 1 98.62 101 ASP A CA 1
ATOM 742 C C . ASP A 1 101 ? -9.211 11.68 11.492 1 98.62 101 ASP A C 1
ATOM 744 O O . ASP A 1 101 ? -10.328 11.461 11.023 1 98.62 101 ASP A O 1
ATOM 748 N N . ALA A 1 102 ? -8.18 11.953 10.742 1 98.81 102 ALA A N 1
ATOM 749 C CA . ALA A 1 102 ? -8.195 12.016 9.281 1 98.81 102 ALA A CA 1
ATOM 750 C C . ALA A 1 102 ? -6.805 11.773 8.711 1 98.81 102 ALA A C 1
ATOM 752 O O . ALA A 1 102 ? -5.809 11.828 9.438 1 98.81 102 ALA A O 1
ATOM 753 N N . VAL A 1 103 ? -6.773 11.484 7.449 1 98.88 103 VAL A N 1
ATOM 754 C CA . VAL A 1 103 ? -5.527 11.234 6.734 1 98.88 103 VAL A CA 1
ATOM 755 C C . VAL A 1 103 ? -5.418 12.188 5.539 1 98.88 103 VAL A C 1
ATOM 757 O O . VAL A 1 103 ? -6.402 12.406 4.828 1 98.88 103 VAL A O 1
ATOM 760 N N . VAL A 1 104 ? -4.27 12.734 5.363 1 98.94 104 VAL A N 1
ATOM 761 C CA . VAL A 1 104 ? -3.943 13.484 4.152 1 98.94 104 VAL A CA 1
ATOM 762 C C . VAL A 1 104 ? -2.666 12.93 3.529 1 98.94 104 VAL A C 1
ATOM 764 O O . VAL A 1 104 ? -1.659 12.742 4.219 1 98.94 104 VAL A O 1
ATOM 767 N N . VAL A 1 105 ? -2.729 12.719 2.27 1 98.94 105 VAL A N 1
ATOM 768 C CA . VAL A 1 105 ? -1.559 12.227 1.549 1 98.94 105 VAL A CA 1
ATOM 769 C C . VAL A 1 105 ? -1.006 13.328 0.648 1 98.94 105 VAL A C 1
ATOM 771 O O . VAL A 1 105 ? -1.664 13.742 -0.308 1 98.94 105 VAL A O 1
ATOM 774 N N . LEU A 1 106 ? 0.12 13.828 0.989 1 98.94 106 LEU A N 1
ATOM 775 C CA . LEU A 1 106 ? 0.88 14.734 0.135 1 98.94 106 LEU A CA 1
ATOM 776 C C . LEU A 1 106 ? 1.766 13.961 -0.833 1 98.94 106 LEU A C 1
ATOM 778 O O . LEU A 1 106 ? 1.901 12.742 -0.711 1 98.94 106 LEU A O 1
ATOM 782 N N . PRO A 1 107 ? 2.363 14.656 -1.855 1 98.88 107 PRO A N 1
ATOM 783 C CA . PRO A 1 107 ? 3.25 13.93 -2.771 1 98.88 107 PRO A CA 1
ATOM 784 C C . PRO A 1 107 ? 4.312 13.109 -2.041 1 98.88 107 PRO A C 1
ATOM 786 O O . PRO A 1 107 ? 4.809 13.531 -0.994 1 98.88 107 PRO A O 1
ATOM 789 N N . GLY A 1 108 ? 4.609 11.977 -2.559 1 98.69 108 GLY A N 1
ATOM 790 C CA . GLY A 1 108 ? 5.555 11.055 -1.945 1 98.69 108 GLY A CA 1
ATOM 791 C C . GLY A 1 108 ? 5.875 9.859 -2.82 1 98.69 108 GLY A C 1
ATOM 792 O O . GLY A 1 108 ? 5.621 9.883 -4.027 1 98.69 108 GLY A O 1
ATOM 793 N N . GLY A 1 109 ? 6.582 8.961 -2.236 1 97.94 109 GLY A N 1
ATOM 794 C CA . GLY A 1 109 ? 7.039 7.781 -2.959 1 97.94 109 GLY A CA 1
ATOM 795 C C . GLY A 1 109 ? 6.328 6.512 -2.533 1 97.94 109 GLY A C 1
ATOM 796 O O . GLY A 1 109 ? 5.172 6.551 -2.111 1 97.94 109 GLY A O 1
ATOM 797 N N . PRO A 1 110 ? 6.996 5.367 -2.693 1 97.75 110 PRO A N 1
ATOM 798 C CA . PRO A 1 110 ? 6.402 4.07 -2.369 1 97.75 110 PRO A CA 1
ATOM 799 C C . PRO A 1 110 ? 5.969 3.967 -0.908 1 97.75 110 PRO A C 1
ATOM 801 O O . PRO A 1 110 ? 4.961 3.33 -0.603 1 97.75 110 PRO A O 1
ATOM 804 N N . GLY A 1 111 ? 6.742 4.562 -0.018 1 97.62 111 GLY A N 1
ATOM 805 C CA . GLY A 1 111 ? 6.348 4.562 1.383 1 97.62 111 GLY A CA 1
ATOM 806 C C . GLY A 1 111 ? 5.012 5.234 1.628 1 97.62 111 GLY A C 1
ATOM 807 O O . GLY A 1 111 ? 4.176 4.711 2.365 1 97.62 111 GLY A O 1
ATOM 808 N N . SER A 1 112 ? 4.801 6.379 1.007 1 98.69 112 SER A N 1
ATOM 809 C CA . SER A 1 112 ? 3.527 7.086 1.128 1 98.69 112 SER A CA 1
ATOM 810 C C . SER A 1 112 ? 2.385 6.273 0.526 1 98.69 112 SER A C 1
ATOM 812 O O . SER A 1 112 ? 1.281 6.246 1.073 1 98.69 112 SER A O 1
ATOM 814 N N . LEU A 1 113 ? 2.67 5.66 -0.579 1 98.75 113 LEU A N 1
ATOM 815 C CA . LEU A 1 113 ? 1.657 4.84 -1.234 1 98.75 113 LEU A CA 1
ATOM 816 C C . LEU A 1 113 ? 1.332 3.605 -0.397 1 98.75 113 LEU A C 1
ATOM 818 O O . LEU A 1 113 ? 0.175 3.188 -0.324 1 98.75 113 LEU A O 1
ATOM 822 N N . ASP A 1 114 ? 2.355 2.992 0.218 1 98.56 114 ASP A N 1
ATOM 823 C CA . ASP A 1 114 ? 2.148 1.894 1.154 1 98.56 114 ASP A CA 1
ATOM 824 C C . ASP A 1 114 ? 1.211 2.305 2.287 1 98.56 114 ASP A C 1
ATOM 826 O O . ASP A 1 114 ? 0.265 1.584 2.609 1 98.56 114 ASP A O 1
ATOM 830 N N . GLU A 1 115 ? 1.427 3.496 2.863 1 98.62 115 GLU A N 1
ATOM 831 C CA . GLU A 1 115 ? 0.588 4.023 3.936 1 98.62 115 GLU A CA 1
ATOM 832 C C . GLU A 1 115 ? -0.826 4.312 3.441 1 98.62 115 GLU A C 1
ATOM 834 O O . GLU A 1 115 ? -1.805 3.957 4.102 1 98.62 115 GLU A O 1
ATOM 839 N N . LEU A 1 116 ? -0.959 4.867 2.264 1 98.81 116 LEU A N 1
ATOM 840 C CA . LEU A 1 116 ? -2.258 5.211 1.694 1 98.81 116 LEU A CA 1
ATOM 841 C C . LEU A 1 116 ? -3.102 3.959 1.469 1 98.81 116 LEU A C 1
ATOM 843 O O . LEU A 1 116 ? -4.25 3.891 1.911 1 98.81 116 LEU A O 1
ATOM 847 N N . PHE A 1 117 ? -2.543 3.004 0.796 1 98.62 117 PHE A N 1
ATOM 848 C CA . PHE A 1 117 ? -3.354 1.854 0.409 1 98.62 117 PHE A CA 1
ATOM 849 C C . PHE A 1 117 ? -3.705 1.008 1.626 1 98.62 117 PHE A C 1
ATOM 851 O O . PHE A 1 117 ? -4.781 0.404 1.679 1 98.62 117 PHE A O 1
ATOM 858 N N . GLU A 1 118 ? -2.809 1.007 2.646 1 98.19 118 GLU A N 1
ATOM 859 C CA . GLU A 1 118 ? -3.223 0.362 3.889 1 98.19 118 GLU A CA 1
ATOM 860 C C . GLU A 1 118 ? -4.414 1.08 4.512 1 98.19 118 GLU A C 1
ATOM 862 O O . GLU A 1 118 ? -5.402 0.444 4.887 1 98.19 118 GLU A O 1
ATOM 867 N N . ALA A 1 119 ? -4.336 2.383 4.609 1 98.31 119 ALA A N 1
ATOM 868 C CA . ALA A 1 119 ? -5.441 3.156 5.172 1 98.31 119 ALA A CA 1
ATOM 869 C C . ALA A 1 119 ? -6.727 2.932 4.379 1 98.31 119 ALA A C 1
ATOM 871 O O . ALA A 1 119 ? -7.805 2.781 4.957 1 98.31 119 ALA A O 1
ATOM 872 N N . LEU A 1 120 ? -6.57 2.92 3.076 1 98 120 LEU A N 1
ATOM 873 C CA . LEU A 1 120 ? -7.723 2.756 2.195 1 98 120 LEU A CA 1
ATOM 874 C C . LEU A 1 120 ? -8.336 1.367 2.354 1 98 120 LEU A C 1
ATOM 876 O O . LEU A 1 120 ? -9.555 1.229 2.447 1 98 120 LEU A O 1
ATOM 880 N N . THR A 1 121 ? -7.477 0.352 2.385 1 96.75 121 THR A N 1
ATOM 881 C CA . THR A 1 121 ? -7.957 -1.016 2.549 1 96.75 121 THR A CA 1
ATOM 882 C C . THR A 1 121 ? -8.656 -1.187 3.896 1 96.75 121 THR A C 1
ATOM 884 O O . THR A 1 121 ? -9.703 -1.823 3.982 1 96.75 121 THR A O 1
ATOM 887 N N . TRP A 1 122 ? -8.047 -0.631 4.922 1 95.94 122 TRP A N 1
ATOM 888 C CA . TRP A 1 122 ? -8.664 -0.702 6.242 1 95.94 122 TRP A CA 1
ATOM 889 C C . TRP A 1 122 ? -10.023 -0.016 6.246 1 95.94 122 TRP A C 1
ATOM 891 O O . TRP A 1 122 ? -10.961 -0.494 6.887 1 95.94 122 TRP A O 1
ATOM 901 N N . ARG A 1 123 ? -10.094 1.035 5.555 1 96.25 123 ARG A N 1
ATOM 902 C CA . ARG A 1 123 ? -11.375 1.723 5.434 1 96.25 123 ARG A CA 1
ATOM 903 C C . ARG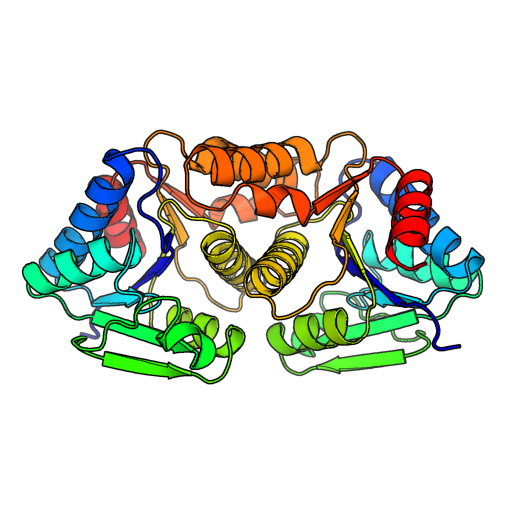 A 1 123 ? -12.391 0.864 4.684 1 96.25 123 ARG A C 1
ATOM 905 O O . ARG A 1 123 ? -13.547 0.749 5.102 1 96.25 123 ARG A O 1
ATOM 912 N N . GLN A 1 124 ? -11.969 0.305 3.594 1 94.56 124 GLN A N 1
ATOM 913 C CA . GLN A 1 124 ? -12.805 -0.573 2.785 1 94.56 124 GLN A CA 1
ATOM 914 C C . GLN A 1 124 ? -13.32 -1.751 3.605 1 94.56 124 GLN A C 1
ATOM 916 O O . GLN A 1 124 ? -14.453 -2.197 3.418 1 94.56 124 GLN A O 1
ATOM 921 N N . LEU A 1 125 ? -12.5 -2.207 4.523 1 92.06 125 LEU A N 1
ATOM 922 C CA . LEU A 1 125 ? -12.836 -3.373 5.332 1 92.06 125 LEU A CA 1
ATOM 923 C C . LEU A 1 125 ? -13.633 -2.969 6.566 1 92.06 125 LEU A C 1
ATOM 925 O O . LEU A 1 125 ? -14.016 -3.822 7.367 1 92.06 125 LEU A O 1
ATOM 929 N N . GLY A 1 126 ? -13.867 -1.64 6.73 1 92.56 126 GLY A N 1
ATOM 930 C CA . GLY A 1 126 ? -14.664 -1.138 7.84 1 92.56 126 GLY A CA 1
ATOM 931 C C . GLY A 1 126 ? -13.898 -1.07 9.148 1 92.56 126 GLY A C 1
ATOM 932 O O . GLY A 1 126 ? -14.5 -1.028 10.219 1 92.56 126 GLY A O 1
ATOM 933 N N . LEU A 1 127 ? -12.586 -1.111 9.062 1 92.81 127 LEU A N 1
ATOM 934 C CA . LEU A 1 127 ? -11.758 -1.08 10.258 1 92.81 127 LEU A CA 1
ATOM 935 C C . LEU A 1 127 ? -11.617 0.344 10.789 1 92.81 127 LEU A C 1
ATOM 937 O O . LEU A 1 127 ? -11.227 0.549 11.938 1 92.81 127 LEU A O 1
ATOM 941 N N . HIS A 1 128 ? -11.891 1.357 10.031 1 95.75 128 HIS A N 1
ATOM 942 C CA . HIS A 1 128 ? -12.047 2.748 10.445 1 95.75 128 HIS A CA 1
ATOM 943 C C . HIS A 1 128 ? -12.93 3.516 9.461 1 95.75 128 HIS A C 1
ATOM 945 O O . HIS A 1 128 ? -13.297 2.992 8.406 1 95.75 128 HIS A O 1
ATOM 951 N N . ASP A 1 129 ? -13.266 4.691 9.812 1 96.31 129 ASP A N 1
ATOM 952 C CA . ASP A 1 129 ? -14.141 5.492 8.961 1 96.31 129 ASP A CA 1
ATOM 953 C C . ASP A 1 129 ? -13.555 6.883 8.727 1 96.31 129 ASP A C 1
ATOM 955 O O . ASP A 1 129 ? -14.281 7.82 8.398 1 96.31 129 ASP A O 1
ATOM 959 N N . LYS A 1 130 ? -12.312 7.027 8.883 1 97.94 130 LYS A N 1
ATOM 960 C CA . LYS A 1 130 ? -11.648 8.328 8.797 1 97.94 130 LYS A CA 1
ATOM 961 C C . LYS A 1 130 ? -11.641 8.844 7.367 1 97.94 130 LYS A C 1
ATOM 963 O O . LYS A 1 130 ? -11.445 8.078 6.422 1 97.94 130 LYS A O 1
ATOM 968 N N . PRO A 1 131 ? -11.82 10.172 7.211 1 98.25 131 PRO A N 1
ATOM 969 C CA . PRO A 1 131 ? -11.633 10.758 5.883 1 98.25 131 PRO A CA 1
ATOM 970 C C . PRO A 1 131 ? -10.188 10.641 5.387 1 98.25 131 PRO A C 1
ATOM 972 O O . PRO A 1 131 ? -9.25 10.805 6.172 1 98.25 131 PRO A O 1
ATOM 975 N N . ILE A 1 132 ? -10.086 10.305 4.145 1 98.81 132 ILE A N 1
ATOM 976 C CA . ILE A 1 132 ? -8.789 10.234 3.486 1 98.81 132 ILE A CA 1
ATOM 977 C C . ILE A 1 132 ? -8.734 11.25 2.346 1 98.81 132 ILE A C 1
ATOM 979 O O . ILE A 1 132 ? -9.492 11.141 1.376 1 98.81 132 ILE A O 1
ATOM 983 N N . LEU A 1 133 ? -7.867 12.188 2.465 1 98.94 133 LEU A N 1
ATOM 984 C CA . LEU A 1 133 ? -7.68 13.203 1.432 1 98.94 133 LEU A CA 1
ATOM 985 C C . LEU A 1 133 ? -6.387 12.961 0.661 1 98.94 133 LEU A C 1
ATOM 987 O O . LEU A 1 133 ? -5.355 12.625 1.255 1 98.94 133 LEU A O 1
ATOM 991 N N . VAL A 1 134 ? -6.43 13.07 -0.625 1 98.94 134 VAL A N 1
ATOM 992 C CA . VAL A 1 134 ? -5.258 13.031 -1.49 1 98.94 134 VAL A CA 1
ATOM 993 C C . VAL A 1 134 ? -4.996 14.414 -2.076 1 98.94 134 VAL A C 1
ATOM 995 O O . VAL A 1 134 ? -5.789 14.914 -2.875 1 98.94 134 VAL A O 1
ATOM 998 N N . MET A 1 135 ? -3.932 14.977 -1.597 1 98.88 135 MET A N 1
ATOM 999 C CA . MET A 1 135 ? -3.582 16.312 -2.09 1 98.88 135 MET A CA 1
ATOM 1000 C C . MET A 1 135 ? -2.785 16.219 -3.385 1 98.88 135 MET A C 1
ATOM 1002 O O . MET A 1 135 ? -1.591 15.906 -3.363 1 98.88 135 MET A O 1
ATOM 1006 N N . ASN A 1 136 ? -3.391 16.562 -4.477 1 98.81 136 ASN A N 1
ATOM 1007 C CA . ASN A 1 136 ? -2.842 16.406 -5.82 1 98.81 136 ASN A CA 1
ATOM 1008 C C . ASN A 1 136 ? -2.129 17.672 -6.289 1 98.81 136 ASN A C 1
ATOM 1010 O O . ASN A 1 136 ? -2.516 18.266 -7.293 1 98.81 136 ASN A O 1
ATOM 1014 N N . VAL A 1 137 ? -1.068 17.938 -5.613 1 98.56 137 VAL A N 1
ATOM 1015 C CA . VAL A 1 137 ? -0.279 19.125 -5.91 1 98.56 137 VAL A CA 1
ATOM 1016 C C . VAL A 1 137 ? 0.227 19.062 -7.348 1 98.56 137 VAL A C 1
ATOM 1018 O O . VAL A 1 137 ? 0.948 18.141 -7.723 1 98.56 137 VAL A O 1
ATOM 1021 N N . ASP A 1 138 ? -0.181 20 -8.195 1 97.44 138 ASP A N 1
ATOM 1022 C CA . ASP A 1 138 ? 0.259 20.156 -9.578 1 97.44 138 ASP A CA 1
ATOM 1023 C C . ASP A 1 138 ? 0.061 18.859 -10.367 1 97.44 138 ASP A C 1
ATOM 1025 O O . ASP A 1 138 ? 0.899 18.484 -11.188 1 97.44 138 ASP A O 1
ATOM 1029 N N . GLY A 1 139 ? -0.901 18.141 -10.039 1 98.25 139 GLY A N 1
ATOM 1030 C CA . GLY A 1 139 ? -1.276 16.969 -10.797 1 98.25 139 GLY A CA 1
ATOM 1031 C C . GLY A 1 139 ? -0.397 15.758 -10.492 1 98.25 139 GLY A C 1
ATOM 1032 O O . GLY A 1 139 ? -0.386 14.789 -11.25 1 98.25 139 GLY A O 1
ATOM 1033 N N . TYR A 1 140 ? 0.39 15.773 -9.406 1 98.62 140 TYR A N 1
ATOM 1034 C CA . TYR A 1 140 ? 1.335 14.719 -9.07 1 98.62 140 TYR A CA 1
ATOM 1035 C C . TYR A 1 140 ? 0.639 13.359 -9.016 1 98.62 140 TYR A C 1
ATOM 1037 O O . TYR A 1 140 ? 1.174 12.359 -9.5 1 98.62 140 TYR A O 1
ATOM 1045 N N . TRP A 1 141 ? -0.569 13.281 -8.477 1 98.81 141 TRP A N 1
ATOM 1046 C CA . TRP A 1 141 ? -1.266 12.023 -8.203 1 98.81 141 TRP A CA 1
ATOM 1047 C C . TRP A 1 141 ? -2.238 11.688 -9.328 1 98.81 141 TRP A C 1
ATOM 1049 O O . TRP A 1 141 ? -3.115 10.836 -9.172 1 98.81 141 TRP A O 1
ATOM 1059 N N . ASP A 1 142 ? -2.111 12.383 -10.492 1 98.75 142 ASP A N 1
ATOM 1060 C CA . ASP A 1 142 ? -3.008 12.086 -11.609 1 98.75 142 ASP A CA 1
ATOM 1061 C C . ASP A 1 142 ? -2.971 10.602 -11.953 1 98.75 142 ASP A C 1
ATOM 1063 O O . ASP A 1 142 ? -4.016 9.977 -12.148 1 98.75 142 ASP A O 1
ATOM 1067 N N . PRO A 1 143 ? -1.767 9.961 -12.039 1 98.81 143 PRO A N 1
ATOM 1068 C CA . PRO A 1 143 ? -1.764 8.531 -12.336 1 98.81 143 PRO A CA 1
ATOM 1069 C C . PRO A 1 143 ? -2.404 7.695 -11.234 1 98.81 143 PRO A C 1
ATOM 1071 O O . PRO A 1 143 ? -2.996 6.648 -11.508 1 98.81 143 PRO A O 1
ATOM 1074 N N . LEU A 1 144 ? -2.27 8.094 -9.961 1 98.81 144 LEU A N 1
ATOM 1075 C CA . LEU A 1 144 ? -2.943 7.414 -8.859 1 98.81 144 LEU A CA 1
ATOM 1076 C C . LEU A 1 144 ? -4.457 7.484 -9.023 1 98.81 144 LEU A C 1
ATOM 1078 O O . LEU A 1 144 ? -5.156 6.492 -8.805 1 98.81 144 LEU A O 1
ATOM 1082 N N . ARG A 1 145 ? -4.938 8.68 -9.383 1 98.5 145 ARG A N 1
ATOM 1083 C CA . ARG A 1 145 ? -6.371 8.836 -9.609 1 98.5 145 ARG A CA 1
ATOM 1084 C C . ARG A 1 145 ? -6.852 7.906 -10.719 1 98.5 145 ARG A C 1
ATOM 1086 O O . ARG A 1 145 ? -7.891 7.254 -10.578 1 98.5 145 ARG A O 1
ATOM 1093 N N . ALA A 1 146 ? -6.09 7.859 -11.766 1 98.62 146 ALA A N 1
ATOM 1094 C CA . ALA A 1 146 ? -6.414 6.961 -12.875 1 98.62 146 ALA A CA 1
ATOM 1095 C C . ALA A 1 146 ? -6.414 5.504 -12.414 1 98.62 146 ALA A C 1
ATOM 1097 O O . ALA A 1 146 ? -7.238 4.707 -12.875 1 98.62 146 ALA A O 1
ATOM 1098 N N . LEU A 1 147 ? -5.488 5.168 -11.57 1 98.62 147 LEU A N 1
ATOM 1099 C CA . LEU A 1 147 ? -5.379 3.811 -11.047 1 98.62 147 LEU A CA 1
ATOM 1100 C C . LEU A 1 147 ? -6.617 3.438 -10.234 1 98.62 147 LEU A C 1
ATOM 1102 O O . LEU A 1 147 ? -7.16 2.342 -10.398 1 98.62 147 LEU A O 1
ATOM 1106 N N . ILE A 1 148 ? -7.055 4.305 -9.367 1 98.25 148 ILE A N 1
ATOM 1107 C CA . ILE A 1 148 ? -8.242 4.086 -8.555 1 98.25 148 ILE A CA 1
ATOM 1108 C C . ILE A 1 148 ? -9.469 3.928 -9.453 1 98.25 148 ILE A C 1
ATOM 1110 O O . ILE A 1 148 ? -10.266 3.012 -9.266 1 98.25 148 ILE A O 1
ATOM 1114 N N . GLU A 1 149 ? -9.602 4.82 -10.414 1 97.94 149 GLU A N 1
ATOM 1115 C CA . GLU A 1 149 ? -10.711 4.75 -11.359 1 97.94 149 GLU A CA 1
ATOM 1116 C C . GLU A 1 149 ? -10.711 3.426 -12.117 1 97.94 149 GLU A C 1
ATOM 1118 O O . GLU A 1 149 ? -11.758 2.799 -12.289 1 97.94 149 GLU A O 1
ATOM 1123 N N . ARG A 1 150 ? -9.555 3.014 -12.57 1 97.69 150 ARG A N 1
ATOM 1124 C CA . ARG A 1 150 ? -9.414 1.75 -13.289 1 97.69 150 ARG A CA 1
ATOM 1125 C C . ARG A 1 150 ? -9.828 0.573 -12.414 1 97.69 150 ARG A C 1
ATOM 1127 O O . ARG A 1 150 ? -10.469 -0.368 -12.891 1 97.69 150 ARG A O 1
ATOM 1134 N N . THR A 1 151 ? -9.391 0.582 -11.133 1 98.06 151 THR A N 1
ATOM 1135 C CA . THR A 1 151 ? -9.711 -0.48 -10.188 1 98.06 151 THR A CA 1
ATOM 1136 C C . THR A 1 151 ? -11.227 -0.657 -10.07 1 98.06 151 THR A C 1
ATOM 1138 O O . THR A 1 151 ? -11.727 -1.783 -10.078 1 98.06 151 THR A O 1
ATOM 1141 N N . VAL A 1 152 ? -11.961 0.432 -10.023 1 97.88 152 VAL A N 1
ATOM 1142 C CA . VAL A 1 152 ? -13.414 0.402 -9.914 1 97.88 152 VAL A CA 1
ATOM 1143 C C . VAL A 1 152 ? -14.023 -0.016 -11.25 1 97.88 152 VAL A C 1
ATOM 1145 O O . VAL A 1 152 ? -14.852 -0.93 -11.305 1 97.88 152 VAL A O 1
ATOM 1148 N N . ASP A 1 153 ? -13.57 0.604 -12.352 1 97.88 153 ASP A N 1
ATOM 1149 C CA . ASP A 1 153 ? -14.133 0.38 -13.688 1 97.88 153 ASP A CA 1
ATOM 1150 C C . ASP A 1 153 ? -13.961 -1.075 -14.117 1 97.88 153 ASP A C 1
ATOM 1152 O O . ASP A 1 153 ? -14.812 -1.626 -14.82 1 97.88 153 ASP A O 1
ATOM 1156 N N . GLN A 1 154 ? -12.852 -1.653 -13.648 1 98.06 154 GLN A N 1
ATOM 1157 C CA . GLN A 1 154 ? -12.539 -3.01 -14.086 1 98.06 154 GLN A CA 1
ATOM 1158 C C . GLN A 1 154 ? -13.031 -4.039 -13.078 1 98.06 154 GLN A C 1
ATOM 1160 O O . GLN A 1 154 ? -12.719 -5.227 -13.188 1 98.06 154 GLN A O 1
ATOM 1165 N N . GLY A 1 155 ? -13.758 -3.58 -12.062 1 97.88 155 GLY A N 1
ATOM 1166 C CA . GLY A 1 155 ? -14.547 -4.48 -11.234 1 97.88 155 GLY A CA 1
ATOM 1167 C C . GLY A 1 155 ? -13.781 -5.027 -10.047 1 97.88 155 GLY A C 1
ATOM 1168 O O . GLY A 1 155 ? -14.188 -6.02 -9.438 1 97.88 155 GLY A O 1
ATOM 1169 N N . PHE A 1 156 ? -12.625 -4.422 -9.711 1 98.19 156 PHE A N 1
ATOM 1170 C CA . PHE A 1 156 ? -11.82 -4.945 -8.609 1 98.19 156 PHE A CA 1
ATOM 1171 C C . PHE A 1 156 ? -12.117 -4.188 -7.32 1 98.19 156 PHE A C 1
ATOM 1173 O O . PHE A 1 156 ? -11.516 -4.465 -6.277 1 98.19 156 PHE A O 1
ATOM 1180 N N . ALA A 1 157 ? -13.023 -3.279 -7.301 1 97.12 157 ALA A N 1
ATOM 1181 C CA . ALA A 1 157 ? -13.539 -2.578 -6.129 1 97.12 157 ALA A CA 1
ATOM 1182 C C . ALA A 1 157 ? -14.938 -2.021 -6.395 1 97.12 157 ALA A C 1
ATOM 1184 O O . ALA A 1 157 ? -15.312 -1.8 -7.547 1 97.12 157 ALA A O 1
ATOM 1185 N N . ASP A 1 158 ? -15.711 -1.844 -5.355 1 95.88 158 ASP A N 1
ATOM 1186 C CA . ASP A 1 158 ? -17 -1.175 -5.469 1 95.88 158 ASP A CA 1
ATOM 1187 C C . ASP A 1 158 ? -16.828 0.3 -5.82 1 95.88 158 ASP A C 1
ATOM 1189 O O . ASP A 1 158 ? -15.797 0.9 -5.512 1 95.88 158 ASP A O 1
ATOM 1193 N N . ALA A 1 159 ? -17.844 0.846 -6.383 1 93.69 159 ALA A N 1
ATOM 1194 C CA . ALA A 1 159 ? -17.828 2.27 -6.711 1 93.69 159 ALA A CA 1
ATOM 1195 C C . ALA A 1 159 ? -17.625 3.119 -5.461 1 93.69 159 ALA A C 1
ATOM 1197 O O . ALA A 1 159 ? -17.062 4.215 -5.531 1 93.69 159 ALA A O 1
ATOM 1198 N N . SER A 1 160 ? -18 2.598 -4.344 1 93.5 160 SER A N 1
ATOM 1199 C CA . SER A 1 160 ? -17.906 3.314 -3.078 1 93.5 160 SER A CA 1
ATOM 1200 C C . SER A 1 160 ? -16.453 3.559 -2.697 1 93.5 160 SER A C 1
ATOM 1202 O O . SER A 1 160 ? -16.156 4.418 -1.863 1 93.5 160 SER A O 1
ATOM 1204 N N . LEU A 1 161 ? -15.531 2.803 -3.291 1 93.31 161 LEU A N 1
ATOM 1205 C CA . LEU A 1 161 ? -14.109 3 -3.016 1 93.31 161 LEU A CA 1
ATOM 1206 C C . LEU A 1 161 ? -13.695 4.441 -3.297 1 93.31 161 LEU A C 1
ATOM 1208 O O . LEU A 1 161 ? -12.969 5.047 -2.508 1 93.31 161 LEU A O 1
ATOM 1212 N N . ALA A 1 162 ? -14.195 4.906 -4.41 1 91.81 162 ALA A N 1
ATOM 1213 C CA . ALA A 1 162 ? -13.859 6.273 -4.801 1 91.81 162 ALA A CA 1
ATOM 1214 C C . ALA A 1 162 ? -14.406 7.285 -3.799 1 91.81 162 ALA A C 1
ATOM 1216 O O . ALA A 1 162 ? -13.828 8.352 -3.602 1 91.81 162 ALA A O 1
ATOM 1217 N N . ASP A 1 163 ? -15.469 6.902 -3.111 1 93.5 163 ASP A N 1
ATOM 1218 C CA . ASP A 1 163 ? -16.109 7.797 -2.148 1 93.5 163 ASP A CA 1
ATOM 1219 C C . ASP A 1 163 ? -15.273 7.91 -0.874 1 93.5 163 ASP A C 1
ATOM 1221 O O . ASP A 1 163 ? -15.469 8.836 -0.081 1 93.5 163 ASP A O 1
ATOM 1225 N N . TYR A 1 164 ? -14.375 6.957 -0.679 1 96.62 164 TYR A N 1
ATOM 1226 C CA . TYR A 1 164 ? -13.539 6.984 0.514 1 96.62 164 TYR A CA 1
ATOM 1227 C C . TYR A 1 164 ? -12.43 8.023 0.38 1 96.62 164 TYR A C 1
ATOM 1229 O O . TYR A 1 164 ? -11.789 8.383 1.367 1 96.62 164 TYR A O 1
ATOM 1237 N N . LEU A 1 165 ? -12.195 8.492 -0.856 1 98.25 165 LEU A N 1
ATOM 1238 C CA . LEU A 1 165 ? -11.109 9.43 -1.124 1 98.25 165 LEU A CA 1
ATOM 1239 C C . LEU A 1 165 ? -11.656 10.805 -1.507 1 98.25 165 LEU A C 1
ATOM 1241 O O . LEU A 1 165 ? -12.602 10.898 -2.299 1 98.25 165 LEU A O 1
ATOM 1245 N N . THR A 1 166 ? -11.148 11.805 -0.916 1 98.62 166 THR A N 1
ATOM 1246 C CA . THR A 1 166 ? -11.406 13.18 -1.323 1 98.62 166 THR A CA 1
ATOM 1247 C C . THR A 1 166 ? -10.172 13.797 -1.969 1 98.62 166 THR A C 1
ATOM 1249 O O . THR A 1 166 ? -9.109 13.859 -1.349 1 98.62 166 THR A O 1
ATOM 1252 N N . TRP A 1 167 ? -10.297 14.234 -3.182 1 98.62 167 TRP A N 1
ATOM 1253 C CA . TRP A 1 167 ? -9.18 14.828 -3.912 1 98.62 167 TRP A CA 1
ATOM 1254 C C . TRP A 1 167 ? -9.156 16.344 -3.742 1 98.62 167 TRP A C 1
ATOM 1256 O O . TRP A 1 167 ? -10.18 17.016 -3.932 1 98.62 167 TRP A O 1
ATOM 1266 N N . VAL A 1 168 ? -8.07 16.844 -3.346 1 98.81 168 VAL A N 1
ATOM 1267 C CA . VAL A 1 168 ? -7.887 18.281 -3.164 1 98.81 168 VAL A CA 1
ATOM 1268 C C . VAL A 1 168 ? -6.598 18.734 -3.852 1 98.81 168 VAL A C 1
ATOM 1270 O O . VAL A 1 168 ? -5.684 17.922 -4.051 1 98.81 168 VAL A O 1
ATOM 1273 N N . ASP A 1 169 ? -6.438 20.062 -4.148 1 98.25 169 ASP A N 1
ATOM 1274 C CA . ASP A 1 169 ? -5.285 20.516 -4.926 1 98.25 169 ASP A CA 1
ATOM 1275 C C . ASP A 1 169 ? -4.371 21.406 -4.09 1 98.25 169 ASP A C 1
ATOM 1277 O O . ASP A 1 169 ? -3.209 21.609 -4.445 1 98.25 169 ASP A O 1
ATOM 1281 N N . THR A 1 170 ? -4.973 21.984 -3.027 1 98.62 170 THR A N 1
ATOM 1282 C CA . THR A 1 170 ? -4.191 22.906 -2.219 1 98.62 170 THR A CA 1
ATOM 1283 C C . THR A 1 170 ? -4.41 22.641 -0.731 1 98.62 170 THR A C 1
ATOM 1285 O O . THR A 1 170 ? -5.414 22.047 -0.343 1 98.62 170 THR A O 1
ATOM 1288 N N . PRO A 1 171 ? -3.449 23.094 0.101 1 98.88 171 PRO A N 1
ATOM 1289 C CA . PRO A 1 171 ? -3.645 22.984 1.549 1 98.88 171 PRO A CA 1
ATOM 1290 C C . PRO A 1 171 ? -4.918 23.688 2.023 1 98.88 171 PRO A C 1
ATOM 1292 O O . PRO A 1 171 ? -5.586 23.188 2.939 1 98.88 171 PRO A O 1
ATOM 1295 N N . GLU A 1 172 ? -5.305 24.781 1.418 1 98.81 172 GLU A N 1
ATOM 1296 C CA . GLU A 1 172 ? -6.512 25.5 1.807 1 98.81 172 GLU A CA 1
ATOM 1297 C C . GLU A 1 172 ? -7.766 24.672 1.54 1 98.81 172 GLU A C 1
ATOM 1299 O O . GLU A 1 172 ? -8.648 24.594 2.395 1 98.81 172 GLU A O 1
ATOM 1304 N N . THR A 1 173 ? -7.809 24.094 0.348 1 98.75 173 THR A N 1
ATOM 1305 C CA . THR A 1 173 ? -8.961 23.25 0.032 1 98.75 173 THR A CA 1
ATOM 1306 C C . THR A 1 173 ? -8.969 21.984 0.887 1 98.75 173 THR A C 1
ATOM 1308 O O . THR A 1 173 ? -10.031 21.484 1.246 1 98.75 173 THR A O 1
ATOM 1311 N N . ALA A 1 174 ? -7.785 21.484 1.234 1 98.81 174 ALA A N 1
ATOM 1312 C CA . ALA A 1 174 ? -7.691 20.344 2.148 1 98.81 174 ALA A CA 1
ATOM 1313 C C . ALA A 1 174 ? -8.273 20.688 3.514 1 98.81 174 ALA A C 1
ATOM 1315 O O . ALA A 1 174 ? -9.07 19.922 4.07 1 98.81 174 ALA A O 1
ATOM 1316 N N . MET A 1 175 ? -7.934 21.844 4.043 1 98.75 175 MET A N 1
ATOM 1317 C CA . MET A 1 175 ? -8.43 22.266 5.352 1 98.75 175 MET A CA 1
ATOM 1318 C C . MET A 1 175 ? -9.945 22.438 5.332 1 98.75 175 MET A C 1
ATOM 1320 O O . MET A 1 175 ? -10.625 22.062 6.297 1 98.75 175 MET A O 1
ATOM 1324 N N . ALA A 1 176 ? -10.438 22.984 4.242 1 98.69 176 ALA A N 1
ATOM 1325 C CA . ALA A 1 176 ? -11.883 23.141 4.113 1 98.69 176 ALA A CA 1
ATOM 1326 C C . ALA A 1 176 ? -12.578 21.781 4.137 1 98.69 176 ALA A C 1
ATOM 1328 O O . ALA A 1 176 ? -13.586 21.594 4.82 1 98.69 176 ALA A O 1
ATOM 1329 N N . ALA A 1 177 ? -12.039 20.859 3.412 1 98.62 177 ALA A N 1
ATOM 1330 C CA . ALA A 1 177 ? -12.602 19.516 3.369 1 98.62 177 ALA A CA 1
ATOM 1331 C C . ALA A 1 177 ? -12.531 18.844 4.738 1 98.62 177 ALA A C 1
ATOM 1333 O O . ALA A 1 177 ? -13.477 18.172 5.156 1 98.62 177 ALA A O 1
ATOM 1334 N N . LEU A 1 178 ? -11.359 18.984 5.402 1 98.56 178 LEU A N 1
ATOM 1335 C CA . LEU A 1 178 ? -11.18 18.422 6.73 1 98.56 178 LEU A CA 1
ATOM 1336 C C . LEU A 1 178 ? -12.18 19 7.719 1 98.56 178 LEU A C 1
ATOM 1338 O O . LEU A 1 178 ? -12.781 18.266 8.508 1 98.56 178 LEU A O 1
ATOM 1342 N N . ARG A 1 179 ? -12.367 20.312 7.719 1 97.94 179 ARG A N 1
ATOM 1343 C CA . ARG A 1 179 ? -13.32 20.969 8.617 1 97.94 179 ARG A CA 1
ATOM 1344 C C . ARG A 1 179 ? -14.734 20.438 8.391 1 97.94 179 ARG A C 1
ATOM 1346 O O . ARG A 1 179 ? -15.477 20.203 9.352 1 97.94 179 ARG A O 1
ATOM 1353 N N . ALA A 1 180 ? -15.086 20.266 7.133 1 97.5 180 ALA A N 1
ATOM 1354 C CA . ALA A 1 180 ? -16.406 19.734 6.805 1 97.5 180 ALA A CA 1
ATOM 1355 C C . ALA A 1 180 ? -16.578 18.312 7.297 1 97.5 180 ALA A C 1
ATOM 1357 O O . ALA A 1 180 ? -17.641 17.938 7.797 1 97.5 180 ALA A O 1
ATOM 1358 N N . ALA A 1 181 ? -15.531 17.531 7.191 1 96.75 181 ALA A N 1
ATOM 1359 C CA . ALA A 1 181 ? -15.594 16.109 7.504 1 96.75 181 ALA A CA 1
ATOM 1360 C C . ALA A 1 181 ? -15.523 15.875 9.008 1 96.75 181 ALA A C 1
ATOM 1362 O O . ALA A 1 181 ? -16.094 14.906 9.516 1 96.75 181 ALA A O 1
ATOM 1363 N N . LEU A 1 182 ? -14.75 16.703 9.734 1 95.62 182 LEU A N 1
ATOM 1364 C CA . LEU A 1 182 ? -14.484 16.484 11.148 1 95.62 182 LEU A CA 1
ATOM 1365 C C . LEU A 1 182 ? -15.414 17.328 12.016 1 95.62 182 LEU A C 1
ATOM 1367 O O . LEU A 1 182 ? -15.32 17.297 13.242 1 95.62 182 LEU A O 1
ATOM 1371 N N . SER A 1 183 ? -16.312 18.125 11.445 1 86.5 183 SER A N 1
ATOM 1372 C CA . SER A 1 183 ? -17.312 18.875 12.188 1 86.5 183 SER A CA 1
ATOM 1373 C C . SER A 1 183 ? -18.391 17.953 12.758 1 86.5 183 SER A C 1
ATOM 1375 O O . SER A 1 183 ? -18.656 16.891 12.195 1 86.5 183 SER A O 1
ATOM 1377 N N . MET B 1 1 ? 16.328 -29.969 -2.215 1 53.47 1 MET B N 1
ATOM 1378 C CA . MET B 1 1 ? 16.406 -28.578 -2.635 1 53.47 1 MET B CA 1
ATOM 1379 C C . MET B 1 1 ? 15.133 -27.828 -2.236 1 53.47 1 MET B C 1
ATOM 1381 O O . MET B 1 1 ? 14.047 -28.406 -2.238 1 53.47 1 MET B O 1
ATOM 1385 N N . THR B 1 2 ? 15.109 -26.75 -1.397 1 77.88 2 THR B N 1
ATOM 1386 C CA . THR B 1 2 ? 13.891 -26.141 -0.873 1 77.88 2 THR B CA 1
ATOM 1387 C C . THR B 1 2 ? 12.977 -25.703 -2.01 1 77.88 2 THR B C 1
ATOM 1389 O O . THR B 1 2 ? 13.445 -25.172 -3.018 1 77.88 2 THR B O 1
ATOM 1392 N N . VAL B 1 3 ? 11.75 -26.109 -2.041 1 93 3 VAL B N 1
ATOM 1393 C CA . VAL B 1 3 ? 10.75 -25.812 -3.053 1 93 3 VAL B CA 1
ATOM 1394 C C . VAL B 1 3 ? 10.609 -24.297 -3.213 1 93 3 VAL B C 1
ATOM 1396 O O . VAL B 1 3 ? 10.477 -23.562 -2.223 1 93 3 VAL B O 1
ATOM 1399 N N . LYS B 1 4 ? 10.844 -23.859 -4.453 1 97.88 4 LYS B N 1
ATOM 1400 C CA . LYS B 1 4 ? 10.617 -22.453 -4.715 1 97.88 4 LYS B CA 1
ATOM 1401 C C . LYS B 1 4 ? 9.164 -22.062 -4.461 1 97.88 4 LYS B C 1
ATOM 1403 O O . LYS B 1 4 ? 8.25 -22.812 -4.805 1 97.88 4 LYS B O 1
ATOM 1408 N N . SER B 1 5 ? 8.953 -20.938 -3.791 1 98.69 5 SER B N 1
ATOM 1409 C CA . SER B 1 5 ? 7.625 -20.453 -3.453 1 98.69 5 SER B CA 1
ATOM 1410 C C . SER B 1 5 ? 7.387 -19.062 -4.031 1 98.69 5 SER B C 1
ATOM 1412 O O . SER B 1 5 ? 8.25 -18.188 -3.934 1 98.69 5 SER B O 1
ATOM 1414 N N . VAL B 1 6 ? 6.262 -18.891 -4.66 1 98.88 6 VAL B N 1
ATOM 1415 C CA . VAL B 1 6 ? 5.91 -17.609 -5.258 1 98.88 6 VAL B CA 1
ATOM 1416 C C . VAL B 1 6 ? 4.664 -17.047 -4.582 1 98.88 6 VAL B C 1
ATOM 1418 O O . VAL B 1 6 ? 3.629 -17.719 -4.512 1 98.88 6 VAL B O 1
ATOM 1421 N N . CYS B 1 7 ? 4.793 -15.852 -4.059 1 98.94 7 CYS B N 1
ATOM 1422 C CA . CYS B 1 7 ? 3.664 -15.141 -3.473 1 98.94 7 CYS B CA 1
ATOM 1423 C C . CYS B 1 7 ? 2.869 -14.398 -4.543 1 98.94 7 CYS B C 1
ATOM 1425 O O . CYS B 1 7 ? 3.418 -13.57 -5.273 1 98.94 7 CYS B O 1
ATOM 1427 N N . ILE B 1 8 ? 1.634 -14.703 -4.633 1 98.94 8 ILE B N 1
ATOM 1428 C CA . ILE B 1 8 ? 0.771 -14.031 -5.602 1 98.94 8 ILE B CA 1
ATOM 1429 C C . ILE B 1 8 ? -0.203 -13.109 -4.871 1 98.94 8 ILE B C 1
ATOM 1431 O O . ILE B 1 8 ? -0.979 -13.562 -4.027 1 98.94 8 ILE B O 1
ATOM 1435 N N . TYR B 1 9 ? -0.122 -11.844 -5.148 1 98.94 9 TYR B N 1
ATOM 1436 C CA . TYR B 1 9 ? -1.151 -10.875 -4.777 1 98.94 9 TYR B CA 1
ATOM 1437 C C . TYR B 1 9 ? -2.143 -10.672 -5.918 1 98.94 9 TYR B C 1
ATOM 1439 O O . TYR B 1 9 ? -1.747 -10.406 -7.055 1 98.94 9 TYR B O 1
ATOM 1447 N N . CYS B 1 10 ? -3.416 -10.812 -5.598 1 98.81 10 CYS B N 1
ATOM 1448 C CA . CYS B 1 10 ? -4.41 -10.617 -6.648 1 98.81 10 CYS B CA 1
ATOM 1449 C C . CYS B 1 10 ? -5.785 -10.336 -6.051 1 98.81 10 CYS B C 1
ATOM 1451 O O . CYS B 1 10 ? -5.965 -10.406 -4.836 1 98.81 10 CYS B O 1
ATOM 1453 N N . GLY B 1 11 ? -6.664 -10.039 -6.93 1 98.25 11 GLY B N 1
ATOM 1454 C CA . GLY B 1 11 ? -7.973 -9.578 -6.5 1 98.25 11 GLY B CA 1
ATOM 1455 C C . GLY B 1 11 ? -8.828 -10.68 -5.898 1 98.25 11 GLY B C 1
ATOM 1456 O O . GLY B 1 11 ? -8.789 -11.82 -6.363 1 98.25 11 GLY B O 1
ATOM 1457 N N . SER B 1 12 ? -9.641 -10.32 -4.863 1 97 12 SER B N 1
ATOM 1458 C CA . SER B 1 12 ? -10.688 -11.195 -4.34 1 97 12 SER B CA 1
ATOM 1459 C C . SER B 1 12 ? -11.906 -11.211 -5.258 1 97 12 SER B C 1
ATOM 1461 O O . SER B 1 12 ? -12.867 -11.93 -4.996 1 97 12 SER B O 1
ATOM 1463 N N . ARG B 1 13 ? -11.891 -10.477 -6.324 1 97.5 13 ARG B N 1
ATOM 1464 C CA . ARG B 1 13 ? -12.898 -10.414 -7.375 1 97.5 13 ARG B CA 1
ATOM 1465 C C . ARG B 1 13 ? -12.336 -10.898 -8.703 1 97.5 13 ARG B C 1
ATOM 1467 O O . ARG B 1 13 ? -11.125 -10.898 -8.914 1 97.5 13 ARG B O 1
ATOM 1474 N N . ALA B 1 14 ? -13.188 -11.211 -9.656 1 97.12 14 ALA B N 1
ATOM 1475 C CA . ALA B 1 14 ? -12.766 -11.734 -10.953 1 97.12 14 ALA B CA 1
ATOM 1476 C C . ALA B 1 14 ? -12.414 -10.602 -11.906 1 97.12 14 ALA B C 1
ATOM 1478 O O . ALA B 1 14 ? -11.656 -10.805 -12.859 1 97.12 14 ALA B O 1
ATOM 1479 N N . GLY B 1 15 ? -12.938 -9.414 -11.586 1 97.5 15 GLY B N 1
ATOM 1480 C CA . GLY B 1 15 ? -12.766 -8.297 -12.5 1 97.5 15 GLY B CA 1
ATOM 1481 C C . GLY B 1 15 ? -13.742 -8.312 -13.664 1 97.5 15 GLY B C 1
ATOM 1482 O O . GLY B 1 15 ? -14.656 -9.133 -13.695 1 97.5 15 GLY B O 1
ATOM 1483 N N . ALA B 1 16 ? -13.617 -7.402 -14.555 1 97.62 16 ALA B N 1
ATOM 1484 C CA . ALA B 1 16 ? -14.617 -7.152 -15.594 1 97.62 16 ALA B CA 1
ATOM 1485 C C . ALA B 1 16 ? -14.312 -7.961 -16.844 1 97.62 16 ALA B C 1
ATOM 1487 O O . ALA B 1 16 ? -15.172 -8.109 -17.719 1 97.62 16 ALA B O 1
ATOM 1488 N N . MET B 1 17 ? -13.102 -8.492 -16.969 1 97.88 17 MET B N 1
ATOM 1489 C CA . MET B 1 17 ? -12.688 -9.172 -18.203 1 97.88 17 MET B CA 1
ATOM 1490 C C . MET B 1 17 ? -12.32 -10.625 -17.922 1 97.88 17 MET B C 1
ATOM 1492 O O . MET B 1 17 ? -11.664 -10.914 -16.906 1 97.88 17 MET B O 1
ATOM 1496 N N . PRO B 1 18 ? -12.656 -11.539 -18.781 1 98.19 18 PRO B N 1
ATOM 1497 C CA . PRO B 1 18 ? -12.305 -12.953 -18.609 1 98.19 18 PRO B CA 1
ATOM 1498 C C . PRO B 1 18 ? -10.789 -13.18 -18.594 1 98.19 18 PRO B C 1
ATOM 1500 O O . PRO B 1 18 ? -10.312 -14.125 -17.953 1 98.19 18 PRO B O 1
ATOM 1503 N N . ALA B 1 19 ? -10.094 -12.273 -19.234 1 98.62 19 ALA B N 1
ATOM 1504 C CA . ALA B 1 19 ? -8.641 -12.406 -19.359 1 98.62 19 ALA B CA 1
ATOM 1505 C C . ALA B 1 19 ? -7.977 -12.43 -17.984 1 98.62 19 ALA B C 1
ATOM 1507 O O . ALA B 1 19 ? -6.926 -13.055 -17.812 1 98.62 19 ALA B O 1
ATOM 1508 N N . TYR B 1 20 ? -8.578 -11.789 -17.031 1 98.75 20 TYR B N 1
ATOM 1509 C CA . TYR B 1 20 ? -7.992 -11.75 -15.695 1 98.75 20 TYR B CA 1
ATOM 1510 C C . TYR B 1 20 ? -8.023 -13.125 -15.047 1 98.75 20 TYR B C 1
ATOM 1512 O O . TYR B 1 20 ? -6.996 -13.609 -14.562 1 98.75 20 TYR B O 1
ATOM 1520 N N . ALA B 1 21 ? -9.164 -13.719 -15.086 1 98.62 21 ALA B N 1
ATOM 1521 C CA . ALA B 1 21 ? -9.312 -15.055 -14.516 1 98.62 21 ALA B CA 1
ATOM 1522 C C . ALA B 1 21 ? -8.461 -16.078 -15.273 1 98.62 21 ALA B C 1
ATOM 1524 O O . ALA B 1 21 ? -7.879 -16.969 -14.672 1 98.62 21 ALA B O 1
ATOM 1525 N N . GLU B 1 22 ? -8.43 -15.953 -16.547 1 98.81 22 GLU B N 1
ATOM 1526 C CA . GLU B 1 22 ? -7.621 -16.844 -17.359 1 98.81 22 GLU B CA 1
ATOM 1527 C C . GLU B 1 22 ? -6.145 -16.766 -16.984 1 98.81 22 GLU B C 1
ATOM 1529 O O . GLU B 1 22 ? -5.465 -17.781 -16.859 1 98.81 22 GLU B O 1
ATOM 1534 N N . ALA B 1 23 ? -5.648 -15.555 -16.797 1 98.88 23 ALA B N 1
ATOM 1535 C CA . ALA B 1 23 ? -4.262 -15.352 -16.391 1 98.88 23 ALA B CA 1
ATOM 1536 C C . ALA B 1 23 ? -3.992 -15.977 -15.023 1 98.88 23 ALA B C 1
ATOM 1538 O O . ALA B 1 23 ? -2.959 -16.625 -14.82 1 98.88 23 ALA B O 1
ATOM 1539 N N . ALA B 1 24 ? -4.898 -15.789 -14.094 1 98.88 24 ALA B N 1
ATOM 1540 C CA . ALA B 1 24 ? -4.754 -16.344 -12.75 1 98.88 24 ALA B CA 1
ATOM 1541 C C . ALA B 1 24 ? -4.684 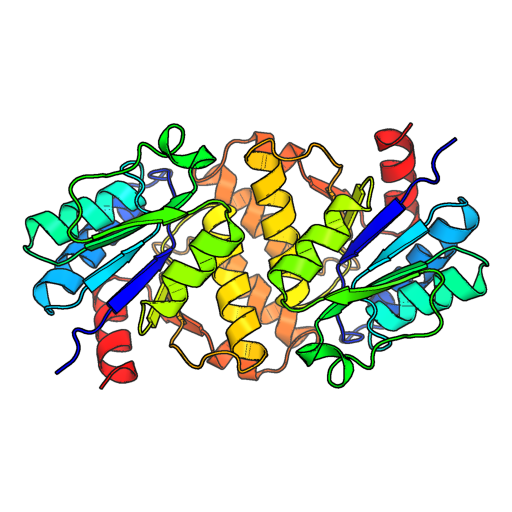-17.875 -12.797 1 98.88 24 ALA B C 1
ATOM 1543 O O . ALA B 1 24 ? -3.797 -18.484 -12.195 1 98.88 24 ALA B O 1
ATOM 1544 N N . ARG B 1 25 ? -5.617 -18.469 -13.539 1 98.81 25 ARG B N 1
ATOM 1545 C CA . ARG B 1 25 ? -5.641 -19.922 -13.68 1 98.81 25 ARG B CA 1
ATOM 1546 C C . ARG B 1 25 ? -4.34 -20.422 -14.289 1 98.81 25 ARG B C 1
ATOM 1548 O O . ARG B 1 25 ? -3.746 -21.375 -13.789 1 98.81 25 ARG B O 1
ATOM 1555 N N . ARG B 1 26 ? -3.994 -19.766 -15.344 1 98.94 26 ARG B N 1
ATOM 1556 C CA . ARG B 1 26 ? -2.785 -20.203 -16.047 1 98.94 26 ARG B CA 1
ATOM 1557 C C . ARG B 1 26 ? -1.558 -20.062 -15.148 1 98.94 26 ARG B C 1
ATOM 1559 O O . ARG B 1 26 ? -0.68 -20.922 -15.156 1 98.94 26 ARG B O 1
ATOM 1566 N N . MET B 1 27 ? -1.43 -18.984 -14.391 1 98.94 27 MET B N 1
ATOM 1567 C CA . MET B 1 27 ? -0.314 -18.766 -13.469 1 98.94 27 MET B CA 1
ATOM 1568 C C . MET B 1 27 ? -0.247 -19.891 -12.43 1 98.94 27 MET B C 1
ATOM 1570 O O . MET B 1 27 ? 0.823 -20.453 -12.18 1 98.94 27 MET B O 1
ATOM 1574 N N . GLY B 1 28 ? -1.399 -20.156 -11.789 1 98.94 28 GLY B N 1
ATOM 1575 C CA . GLY B 1 28 ? -1.447 -21.25 -10.828 1 98.94 28 GLY B CA 1
ATOM 1576 C C . GLY B 1 28 ? -0.983 -22.578 -11.398 1 98.94 28 GLY B C 1
ATOM 1577 O O . GLY B 1 28 ? -0.184 -23.281 -10.781 1 98.94 28 GLY B O 1
ATOM 1578 N N . ALA B 1 29 ? -1.478 -22.891 -12.586 1 98.94 29 ALA B N 1
ATOM 1579 C CA . ALA B 1 29 ? -1.124 -24.156 -13.25 1 98.94 29 ALA B CA 1
ATOM 1580 C C . ALA B 1 29 ? 0.369 -24.203 -13.555 1 98.94 29 ALA B C 1
ATOM 1582 O O . ALA B 1 29 ? 1.019 -25.234 -13.336 1 98.94 29 ALA B O 1
ATOM 1583 N N . LEU B 1 30 ? 0.928 -23.125 -14.055 1 98.94 30 LEU B N 1
ATOM 1584 C CA . LEU B 1 30 ? 2.334 -23.078 -14.445 1 98.94 30 LEU B CA 1
ATOM 1585 C C . LEU B 1 30 ? 3.24 -23.234 -13.227 1 98.94 30 LEU B C 1
ATOM 1587 O O . LEU B 1 30 ? 4.285 -23.875 -13.297 1 98.94 30 LEU B O 1
ATOM 1591 N N . LEU B 1 31 ? 2.844 -22.609 -12.109 1 98.81 31 LEU B N 1
ATOM 1592 C CA . LEU B 1 31 ? 3.615 -22.797 -10.891 1 98.81 31 LEU B CA 1
ATOM 1593 C C . LEU B 1 31 ? 3.678 -24.266 -10.5 1 98.81 31 LEU B C 1
ATOM 1595 O O . LEU B 1 31 ? 4.758 -24.797 -10.211 1 98.81 31 LEU B O 1
ATOM 1599 N N . ALA B 1 32 ? 2.52 -24.891 -10.508 1 98.69 32 ALA B N 1
ATOM 1600 C CA . ALA B 1 32 ? 2.43 -26.297 -10.133 1 98.69 32 ALA B CA 1
ATOM 1601 C C . ALA B 1 32 ? 3.252 -27.156 -11.086 1 98.69 32 ALA B C 1
ATOM 1603 O O . ALA B 1 32 ? 3.98 -28.047 -10.648 1 98.69 32 ALA B O 1
ATOM 1604 N N . GLU B 1 33 ? 3.125 -26.891 -12.344 1 98.31 33 GLU B N 1
ATOM 1605 C CA . GLU B 1 33 ? 3.85 -27.641 -13.359 1 98.31 33 GLU B CA 1
ATOM 1606 C C . GLU B 1 33 ? 5.359 -27.516 -13.172 1 98.31 33 GLU B C 1
ATOM 1608 O O . GLU B 1 33 ? 6.105 -28.438 -13.484 1 98.31 33 GLU B O 1
ATOM 1613 N N . ALA B 1 34 ? 5.793 -26.406 -12.68 1 98.06 34 ALA B N 1
ATOM 1614 C CA . ALA B 1 34 ? 7.211 -26.156 -12.43 1 98.06 34 ALA B CA 1
ATOM 1615 C C . ALA B 1 34 ? 7.652 -26.781 -11.109 1 98.06 34 ALA B C 1
ATOM 1617 O O . ALA B 1 34 ? 8.836 -26.75 -10.766 1 98.06 34 ALA B O 1
ATOM 1618 N N . GLY B 1 35 ? 6.672 -27.297 -10.359 1 98.06 35 GLY B N 1
ATOM 1619 C CA . GLY B 1 35 ? 6.973 -27.844 -9.047 1 98.06 35 GLY B CA 1
ATOM 1620 C C . GLY B 1 35 ? 7.141 -26.781 -7.98 1 98.06 35 GLY B C 1
ATOM 1621 O O .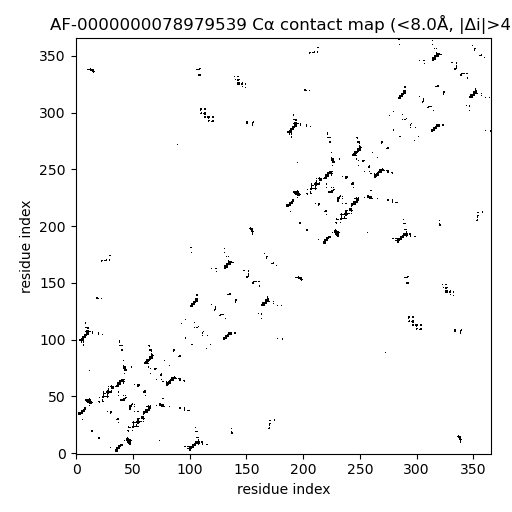 GLY B 1 35 ? 7.801 -27 -6.965 1 98.06 35 GLY B O 1
ATOM 1622 N N . TRP B 1 36 ? 6.664 -25.594 -8.234 1 98.56 36 TRP B N 1
ATOM 1623 C CA . TRP B 1 36 ? 6.793 -24.469 -7.305 1 98.56 36 TRP B CA 1
ATOM 1624 C C . TRP B 1 36 ? 5.535 -24.312 -6.453 1 98.56 36 TRP B C 1
ATOM 1626 O O . TRP B 1 36 ? 4.449 -24.734 -6.863 1 98.56 36 TRP B O 1
ATOM 1636 N N . ARG B 1 37 ? 5.672 -23.734 -5.289 1 98.75 37 ARG B N 1
ATOM 1637 C CA . ARG B 1 37 ? 4.578 -23.562 -4.336 1 98.75 37 ARG B CA 1
ATOM 1638 C C . ARG B 1 37 ? 3.918 -22.203 -4.5 1 98.75 37 ARG B C 1
ATOM 1640 O O . ARG B 1 37 ? 4.602 -21.188 -4.684 1 98.75 37 ARG B O 1
ATOM 1647 N N . LEU B 1 38 ? 2.633 -22.234 -4.441 1 98.88 38 LEU B N 1
ATOM 1648 C CA . LEU B 1 38 ? 1.846 -21 -4.406 1 98.88 38 LEU B CA 1
ATOM 1649 C C . LEU B 1 38 ? 1.688 -20.5 -2.975 1 98.88 38 LEU B C 1
ATOM 1651 O O . LEU B 1 38 ? 1.209 -21.234 -2.105 1 98.88 38 LEU B O 1
ATOM 1655 N N . VAL B 1 39 ? 2.076 -19.281 -2.689 1 98.94 39 VAL B N 1
ATOM 1656 C CA . VAL B 1 39 ? 1.758 -18.562 -1.466 1 98.94 39 VAL B CA 1
ATOM 1657 C C . VAL B 1 39 ? 0.752 -17.453 -1.772 1 98.94 39 VAL B C 1
ATOM 1659 O O . VAL B 1 39 ? 0.959 -16.656 -2.688 1 98.94 39 VAL B O 1
ATOM 1662 N N . TYR B 1 40 ? -0.392 -17.422 -1.096 1 98.88 40 TYR B N 1
ATOM 1663 C CA . TYR B 1 40 ? -1.377 -16.391 -1.406 1 98.88 40 TYR B CA 1
ATOM 1664 C C . TYR B 1 40 ? -2.289 -16.125 -0.214 1 98.88 40 TYR B C 1
ATOM 1666 O O . TYR B 1 40 ? -2.082 -16.688 0.867 1 98.88 40 TYR B O 1
ATOM 1674 N N . GLY B 1 41 ? -3.266 -15.344 -0.388 1 98.31 41 GLY B N 1
ATOM 1675 C CA . GLY B 1 41 ? -4.066 -14.836 0.712 1 98.31 41 GLY B CA 1
ATOM 1676 C C . GLY B 1 41 ? -5.164 -15.789 1.143 1 98.31 41 GLY B C 1
ATOM 1677 O O . GLY B 1 41 ? -6.035 -15.422 1.938 1 98.31 41 GLY B O 1
ATOM 1678 N N . ALA B 1 42 ? -5.289 -16.844 0.54 1 98.44 42 ALA B N 1
ATOM 1679 C CA . ALA B 1 42 ? -6.086 -18 0.966 1 98.44 42 ALA B CA 1
ATOM 1680 C C . ALA B 1 42 ? -7.566 -17.781 0.669 1 98.44 42 ALA B C 1
ATOM 1682 O O . ALA B 1 42 ? -8.414 -18.547 1.127 1 98.44 42 ALA B O 1
ATOM 1683 N N . GLY B 1 43 ? -7.938 -16.734 -0.019 1 97.25 43 GLY B N 1
ATOM 1684 C CA . GLY B 1 43 ? -9.32 -16.594 -0.44 1 97.25 43 GLY B CA 1
ATOM 1685 C C . GLY B 1 43 ? -9.742 -17.625 -1.469 1 97.25 43 GLY B C 1
ATOM 1686 O O . GLY B 1 43 ? -8.953 -17.984 -2.348 1 97.25 43 GLY B O 1
ATOM 1687 N N . ASP B 1 44 ? -10.969 -18.016 -1.407 1 97.75 44 ASP B N 1
ATOM 1688 C CA . ASP B 1 44 ? -11.523 -18.938 -2.398 1 97.75 44 ASP B CA 1
ATOM 1689 C C . ASP B 1 44 ? -12.461 -18.219 -3.357 1 97.75 44 ASP B C 1
ATOM 1691 O O . ASP B 1 44 ? -13.445 -18.797 -3.834 1 97.75 44 ASP B O 1
ATOM 1695 N N . VAL B 1 45 ? -12.266 -16.984 -3.539 1 97.38 45 VAL B N 1
ATOM 1696 C CA . VAL B 1 45 ? -13.109 -16.141 -4.379 1 97.38 45 VAL B CA 1
ATOM 1697 C C . VAL B 1 45 ? -12.242 -15.367 -5.367 1 97.38 45 VAL B C 1
ATOM 1699 O O . VAL B 1 45 ? -11.039 -15.188 -5.145 1 97.38 45 VAL B O 1
ATOM 1702 N N . GLY B 1 46 ? -12.828 -14.984 -6.465 1 98.25 46 GLY B N 1
ATOM 1703 C CA . GLY B 1 46 ? -12.148 -14.117 -7.422 1 98.25 46 GLY B CA 1
ATOM 1704 C C . GLY B 1 46 ? -10.898 -14.75 -8.008 1 98.25 46 GLY B C 1
ATOM 1705 O O . GLY B 1 46 ? -10.867 -15.953 -8.258 1 98.25 46 GLY B O 1
ATOM 1706 N N . LEU B 1 47 ? -9.93 -13.898 -8.266 1 98.81 47 LEU B N 1
ATOM 1707 C CA . LEU B 1 47 ? -8.68 -14.375 -8.844 1 98.81 47 LEU B CA 1
ATOM 1708 C C . LEU B 1 47 ? -7.918 -15.242 -7.844 1 98.81 47 LEU B C 1
ATOM 1710 O O . LEU B 1 47 ? -7.211 -16.172 -8.234 1 98.81 47 LEU B O 1
ATOM 1714 N N . MET B 1 48 ? -8.086 -14.922 -6.543 1 98.69 48 MET B N 1
ATOM 1715 C CA . MET B 1 48 ? -7.449 -15.742 -5.52 1 98.69 48 MET B CA 1
ATOM 1716 C C . MET B 1 48 ? -7.902 -17.188 -5.625 1 98.69 48 MET B C 1
ATOM 1718 O O . MET B 1 48 ? -7.074 -18.109 -5.609 1 98.69 48 MET B O 1
ATOM 1722 N N . GLY B 1 49 ? -9.219 -17.359 -5.742 1 98.62 49 GLY B N 1
ATOM 1723 C CA . GLY B 1 49 ? -9.727 -18.703 -5.91 1 98.62 49 GLY B CA 1
ATOM 1724 C C . GLY B 1 49 ? -9.258 -19.359 -7.188 1 98.62 49 GLY B C 1
ATOM 1725 O O . GLY B 1 49 ? -8.914 -20.547 -7.191 1 98.62 49 GLY B O 1
ATOM 1726 N N . GLU B 1 50 ? -9.219 -18.609 -8.258 1 98.75 50 GLU B N 1
ATOM 1727 C CA . GLU B 1 50 ? -8.812 -19.125 -9.562 1 98.75 50 GLU B CA 1
ATOM 1728 C C . GLU B 1 50 ? -7.379 -19.656 -9.531 1 98.75 50 GLU B C 1
ATOM 1730 O O . GLU B 1 50 ? -7.105 -20.75 -10.008 1 98.75 50 GLU B O 1
ATOM 1735 N N . VAL B 1 51 ? -6.453 -18.891 -8.992 1 98.81 51 VAL B N 1
ATOM 1736 C CA . VAL B 1 51 ? -5.043 -19.266 -8.992 1 98.81 51 VAL B CA 1
ATOM 1737 C C . VAL B 1 51 ? -4.844 -20.5 -8.102 1 98.81 51 VAL B C 1
ATOM 1739 O O . VAL B 1 51 ? -4.113 -21.422 -8.469 1 98.81 51 VAL B O 1
ATOM 1742 N N . ALA B 1 52 ? -5.508 -20.516 -6.949 1 98.81 52 ALA B N 1
ATOM 1743 C CA . ALA B 1 52 ? -5.344 -21.609 -5.996 1 98.81 52 ALA B CA 1
ATOM 1744 C C . ALA B 1 52 ? -5.91 -22.906 -6.555 1 98.81 52 ALA B C 1
ATOM 1746 O O . ALA B 1 52 ? -5.258 -23.953 -6.488 1 98.81 52 ALA B O 1
ATOM 1747 N N . ARG B 1 53 ? -7.098 -22.844 -7.078 1 98.69 53 ARG B N 1
ATOM 1748 C CA . ARG B 1 53 ? -7.73 -24.031 -7.633 1 98.69 53 ARG B CA 1
ATOM 1749 C C . ARG B 1 53 ? -6.926 -24.594 -8.797 1 98.69 53 ARG B C 1
ATOM 1751 O O . ARG B 1 53 ? -6.785 -25.812 -8.938 1 98.69 53 ARG B O 1
ATOM 1758 N N . ALA B 1 54 ? -6.465 -23.703 -9.633 1 98.94 54 ALA B N 1
ATOM 1759 C CA . ALA B 1 54 ? -5.668 -24.141 -10.773 1 98.94 54 ALA B CA 1
ATOM 1760 C C . ALA B 1 54 ? -4.367 -24.797 -10.32 1 98.94 54 ALA B C 1
ATOM 1762 O O . ALA B 1 54 ? -3.949 -25.812 -10.875 1 98.94 54 ALA B O 1
ATOM 1763 N N . ALA B 1 55 ? -3.689 -24.172 -9.336 1 98.88 55 ALA B N 1
ATOM 1764 C CA . ALA B 1 55 ? -2.477 -24.766 -8.781 1 98.88 55 ALA B CA 1
ATOM 1765 C C . ALA B 1 55 ? -2.754 -26.156 -8.219 1 98.88 55 ALA B C 1
ATOM 1767 O O . ALA B 1 55 ? -2.016 -27.109 -8.508 1 98.88 55 ALA B O 1
ATOM 1768 N N . GLN B 1 56 ? -3.811 -26.266 -7.469 1 98.75 56 GLN B N 1
ATOM 1769 C CA . GLN B 1 56 ? -4.168 -27.547 -6.863 1 98.75 56 GLN B CA 1
ATOM 1770 C C . GLN B 1 56 ? -4.5 -28.594 -7.934 1 98.75 56 GLN B C 1
ATOM 1772 O O . GLN B 1 56 ? -4.059 -29.734 -7.848 1 98.75 56 GLN B O 1
ATOM 1777 N N . ALA B 1 57 ? -5.312 -28.188 -8.883 1 98.69 57 ALA B N 1
ATOM 1778 C CA . ALA B 1 57 ? -5.727 -29.094 -9.945 1 98.69 57 ALA B CA 1
ATOM 1779 C C . ALA B 1 57 ? -4.523 -29.641 -10.703 1 98.69 57 ALA B C 1
ATOM 1781 O O . ALA B 1 57 ? -4.543 -30.781 -11.172 1 98.69 57 ALA B O 1
ATOM 1782 N N . ALA B 1 58 ? -3.479 -28.859 -10.758 1 98.69 58 ALA B N 1
ATOM 1783 C CA . ALA B 1 58 ? -2.27 -29.266 -11.469 1 98.69 58 ALA B CA 1
ATOM 1784 C C . ALA B 1 58 ? -1.301 -29.984 -10.539 1 98.69 58 ALA B C 1
ATOM 1786 O O . ALA B 1 58 ? -0.173 -30.312 -10.93 1 98.69 58 ALA B O 1
ATOM 1787 N N . GLY B 1 59 ? -1.704 -30.203 -9.297 1 98.25 59 GLY B N 1
ATOM 1788 C CA . GLY B 1 59 ? -0.938 -31.016 -8.367 1 98.25 59 GLY B CA 1
ATOM 1789 C C . GLY B 1 59 ? 0.076 -30.219 -7.57 1 98.25 59 GLY B C 1
ATOM 1790 O O . GLY B 1 59 ? 1.02 -30.781 -7.012 1 98.25 59 GLY B O 1
ATOM 1791 N N . GLY B 1 60 ? -0.11 -28.906 -7.523 1 98.31 60 GLY B N 1
ATOM 1792 C CA . GLY B 1 60 ? 0.855 -28.047 -6.855 1 98.31 60 GLY B CA 1
ATOM 1793 C C . GLY B 1 60 ? 0.61 -27.922 -5.359 1 98.31 60 GLY B C 1
ATOM 1794 O O . GLY B 1 60 ? -0.47 -28.266 -4.875 1 98.31 60 GLY B O 1
ATOM 1795 N N . GLN B 1 61 ? 1.603 -27.438 -4.645 1 98.38 61 GLN B N 1
ATOM 1796 C CA . GLN B 1 61 ? 1.495 -27.109 -3.23 1 98.38 61 GLN B CA 1
ATOM 1797 C C . GLN B 1 61 ? 0.995 -25.672 -3.041 1 98.38 61 GLN B C 1
ATOM 1799 O O . GLN B 1 61 ? 1.363 -24.781 -3.801 1 98.38 61 GLN B O 1
ATOM 1804 N N . THR B 1 62 ? 0.184 -25.531 -2.02 1 98.75 62 THR B N 1
ATOM 1805 C CA . THR B 1 62 ? -0.391 -24.219 -1.73 1 98.75 62 THR B CA 1
ATOM 1806 C C . THR B 1 62 ? -0.154 -23.844 -0.273 1 98.75 62 THR B C 1
ATOM 1808 O O . THR B 1 62 ? -0.206 -24.688 0.616 1 98.75 62 THR B O 1
ATOM 1811 N N . PHE B 1 63 ? 0.161 -22.578 -0.097 1 98.75 63 PHE B N 1
ATOM 1812 C CA . PHE B 1 63 ? 0.338 -21.938 1.2 1 98.75 63 PHE B CA 1
ATOM 1813 C C . PHE B 1 63 ? -0.547 -20.703 1.318 1 98.75 63 PHE B C 1
ATOM 1815 O O . PHE B 1 63 ? -0.241 -19.656 0.744 1 98.75 63 PHE B O 1
ATOM 1822 N N . GLY B 1 64 ? -1.622 -20.859 2.068 1 98.75 64 GLY B N 1
ATOM 1823 C CA . GLY B 1 64 ? -2.568 -19.766 2.219 1 98.75 64 GLY B CA 1
ATOM 1824 C C . GLY B 1 64 ? -2.52 -19.125 3.59 1 98.75 64 GLY B C 1
ATOM 1825 O O . GLY B 1 64 ? -2.346 -19.797 4.602 1 98.75 64 GLY B O 1
ATOM 1826 N N . VAL B 1 65 ? -2.615 -17.828 3.609 1 98.75 65 VAL B N 1
ATOM 1827 C CA . VAL B 1 65 ? -2.598 -17.062 4.852 1 98.75 65 VAL B CA 1
ATOM 1828 C C . VAL B 1 65 ? -3.814 -16.141 4.91 1 98.75 65 VAL B C 1
ATOM 1830 O O . VAL B 1 65 ? -4.066 -15.375 3.977 1 98.75 65 VAL B O 1
ATOM 1833 N N . ILE B 1 66 ? -4.574 -16.203 6 1 98.06 66 ILE B N 1
ATOM 1834 C CA . ILE B 1 66 ? -5.77 -15.375 6.074 1 98.06 66 ILE B CA 1
ATOM 1835 C C . ILE B 1 66 ? -5.992 -14.914 7.512 1 98.06 66 ILE B C 1
ATOM 1837 O O . ILE B 1 66 ? -5.875 -15.703 8.445 1 98.06 66 ILE B O 1
ATOM 1841 N N . PRO B 1 67 ? -6.203 -13.594 7.668 1 96.88 67 PRO B N 1
ATOM 1842 C CA . PRO B 1 67 ? -6.547 -13.156 9.023 1 96.88 67 PRO B CA 1
ATOM 1843 C C . PRO B 1 67 ? -7.941 -13.609 9.453 1 96.88 67 PRO B C 1
ATOM 1845 O O . PRO B 1 67 ? -8.852 -13.688 8.625 1 96.88 67 PRO B O 1
ATOM 1848 N N . VAL B 1 68 ? -8.133 -13.656 10.711 1 95.62 68 VAL B N 1
ATOM 1849 C CA . VAL B 1 68 ? -9.367 -14.18 11.297 1 95.62 68 VAL B CA 1
ATOM 1850 C C . VAL B 1 68 ? -10.562 -13.383 10.766 1 95.62 68 VAL B C 1
ATOM 1852 O O . VAL B 1 68 ? -11.602 -13.961 10.438 1 95.62 68 VAL B O 1
ATOM 1855 N N . HIS B 1 69 ? -10.477 -12.141 10.664 1 93 69 HIS B N 1
ATOM 1856 C CA . HIS B 1 69 ? -11.617 -11.297 10.352 1 93 69 HIS B CA 1
ATOM 1857 C C . HIS B 1 69 ? -11.969 -11.359 8.875 1 93 69 HIS B C 1
ATOM 1859 O O . HIS B 1 69 ? -13.039 -10.906 8.461 1 93 69 HIS B O 1
ATOM 1865 N N . LEU B 1 70 ? -11.094 -12.008 8.055 1 93.75 70 LEU B N 1
ATOM 1866 C CA . LEU B 1 70 ? -11.359 -12.109 6.625 1 93.75 70 LEU B CA 1
ATOM 1867 C C . LEU B 1 70 ? -11.781 -13.523 6.246 1 93.75 70 LEU B C 1
ATOM 1869 O O . LEU B 1 70 ? -12.125 -13.789 5.09 1 93.75 70 LEU B O 1
ATOM 1873 N N . LEU B 1 71 ? -11.797 -14.422 7.207 1 93.31 71 LEU B N 1
ATOM 1874 C CA . LEU B 1 71 ? -12.125 -15.812 6.922 1 93.31 71 LEU B CA 1
ATOM 1875 C C . LEU B 1 71 ? -13.492 -15.922 6.258 1 93.31 71 LEU B C 1
ATOM 1877 O O . LEU B 1 71 ? -13.648 -16.625 5.258 1 93.31 71 LEU B O 1
ATOM 1881 N N . ARG B 1 72 ? -14.484 -15.172 6.871 1 87.75 72 ARG B N 1
ATOM 1882 C CA . ARG B 1 72 ? -15.836 -15.219 6.32 1 87.75 72 ARG B CA 1
ATOM 1883 C C . ARG B 1 72 ? -15.938 -14.367 5.059 1 87.75 72 ARG B C 1
ATOM 1885 O O . ARG B 1 72 ? -16.516 -14.797 4.055 1 87.75 72 ARG B O 1
ATOM 1892 N N . ARG B 1 73 ? -15.32 -13.25 4.996 1 89.25 73 ARG B N 1
ATOM 1893 C CA . ARG B 1 73 ? -15.453 -12.273 3.92 1 89.25 73 ARG B CA 1
ATOM 1894 C C . ARG B 1 73 ? -14.836 -12.789 2.627 1 89.25 73 ARG B C 1
ATOM 1896 O O . ARG B 1 73 ? -15.383 -12.586 1.543 1 89.25 73 ARG B O 1
ATOM 1903 N N . GLU B 1 74 ? -13.656 -13.406 2.742 1 90.56 74 GLU B N 1
ATOM 1904 C CA . GLU B 1 74 ? -12.945 -13.891 1.566 1 90.56 74 GLU B CA 1
ATOM 1905 C C . GLU B 1 74 ? -13.195 -15.383 1.347 1 90.56 74 GLU B C 1
ATOM 1907 O O . GLU B 1 74 ? -12.594 -16 0.464 1 90.56 74 GLU B O 1
ATOM 1912 N N . VAL B 1 75 ? -14.102 -16.016 2.047 1 91.88 75 VAL B N 1
ATOM 1913 C CA . VAL B 1 75 ? -14.344 -17.453 1.95 1 91.88 75 VAL B CA 1
ATOM 1914 C C . VAL B 1 75 ? -13.016 -18.203 1.994 1 91.88 75 VAL B C 1
ATOM 1916 O O . VAL B 1 75 ? -12.57 -18.734 0.98 1 91.88 75 VAL B O 1
ATOM 1919 N N . GLY B 1 76 ? -12.469 -18.156 3.18 1 94.12 76 GLY B N 1
ATOM 1920 C CA . GLY B 1 76 ? -11.188 -18.828 3.326 1 94.12 76 GLY B CA 1
ATOM 1921 C C . GLY B 1 76 ? -11.164 -20.219 2.734 1 94.12 76 GLY B C 1
ATOM 1922 O O . GLY B 1 76 ? -12.062 -21.016 2.998 1 94.12 76 GLY B O 1
ATOM 1923 N N . LYS B 1 77 ? -10.18 -20.391 1.882 1 96.44 77 LYS B N 1
ATOM 1924 C CA . LYS B 1 77 ? -9.984 -21.719 1.305 1 96.44 77 LYS B CA 1
ATOM 1925 C C . LYS B 1 77 ? -9.211 -22.625 2.258 1 96.44 77 LYS B C 1
ATOM 1927 O O . LYS B 1 77 ? -8 -22.453 2.443 1 96.44 77 LYS B O 1
ATOM 1932 N N . THR B 1 78 ? -9.766 -23.719 2.701 1 95.44 78 THR B N 1
ATOM 1933 C CA . THR B 1 78 ? -9.164 -24.469 3.799 1 95.44 78 THR B CA 1
ATOM 1934 C C . THR B 1 78 ? -8.539 -25.766 3.289 1 95.44 78 THR B C 1
ATOM 1936 O O . THR B 1 78 ? -7.785 -26.422 4.012 1 95.44 78 THR B O 1
ATOM 1939 N N . ASP B 1 79 ? -8.805 -26.172 2.082 1 97.62 79 ASP B N 1
ATOM 1940 C CA . ASP B 1 79 ? -8.25 -27.406 1.525 1 97.62 79 ASP B CA 1
ATOM 1941 C C . ASP B 1 79 ? -6.898 -27.141 0.869 1 97.62 79 ASP B C 1
ATOM 1943 O O . ASP B 1 79 ? -6.629 -27.641 -0.224 1 97.62 79 ASP B O 1
ATOM 1947 N N . LEU B 1 80 ? -6.105 -26.375 1.521 1 98.38 80 LEU B N 1
ATOM 1948 C CA . LEU B 1 80 ? -4.773 -26.031 1.036 1 98.38 80 LEU B CA 1
ATOM 1949 C C . LEU B 1 80 ? -3.717 -26.938 1.664 1 98.38 80 LEU B C 1
ATOM 1951 O O . LEU B 1 80 ? -3.955 -27.547 2.711 1 98.38 80 LEU B O 1
ATOM 1955 N N . SER B 1 81 ? -2.564 -27 1.016 1 98.19 81 SER B N 1
ATOM 1956 C CA . SER B 1 81 ? -1.466 -27.766 1.595 1 98.19 81 SER B CA 1
ATOM 1957 C C . SER B 1 81 ? -1.067 -27.219 2.959 1 98.19 81 SER B C 1
ATOM 1959 O O . SER B 1 81 ? -0.762 -27.984 3.879 1 98.19 81 SER B O 1
ATOM 1961 N N . THR B 1 82 ? -0.981 -25.938 3.045 1 98.25 82 THR B N 1
ATOM 1962 C CA . THR B 1 82 ? -0.76 -25.203 4.289 1 98.25 82 THR B CA 1
ATOM 1963 C C . THR B 1 82 ? -1.749 -24.047 4.422 1 98.25 82 THR B C 1
ATOM 1965 O O . THR B 1 82 ? -1.939 -23.281 3.482 1 98.25 82 THR B O 1
ATOM 1968 N N . PHE B 1 83 ? -2.391 -24.047 5.484 1 98.06 83 PHE B N 1
ATOM 1969 C CA . PHE B 1 83 ? -3.383 -23.031 5.773 1 98.06 83 PHE B CA 1
ATOM 1970 C C . PHE B 1 83 ? -3.076 -22.328 7.094 1 98.06 83 PHE B C 1
ATOM 1972 O O . PHE B 1 83 ? -3.164 -22.953 8.156 1 98.06 83 PHE B O 1
ATOM 1979 N N . VAL B 1 84 ? -2.697 -21.094 7.035 1 98.25 84 VAL B N 1
ATOM 1980 C CA . VAL B 1 84 ? -2.279 -20.328 8.211 1 98.25 84 VAL B CA 1
ATOM 1981 C C . VAL B 1 84 ? -3.303 -19.234 8.508 1 98.25 84 VAL B C 1
ATOM 1983 O O . VAL B 1 84 ? -3.654 -18.453 7.629 1 98.25 84 VAL B O 1
ATOM 1986 N N . VAL B 1 85 ? -3.826 -19.141 9.695 1 98 85 VAL B N 1
ATOM 1987 C CA . VAL B 1 85 ? -4.703 -18.078 10.156 1 98 85 VAL B CA 1
ATOM 1988 C C . VAL B 1 85 ? -3.914 -17.109 11.031 1 98 85 VAL B C 1
ATOM 1990 O O . VAL B 1 85 ? -3.221 -17.516 11.961 1 98 85 VAL B O 1
ATOM 1993 N N . THR B 1 86 ? -3.941 -15.859 10.664 1 97.75 86 THR B N 1
ATOM 1994 C CA . THR B 1 86 ? -3.264 -14.836 11.453 1 97.75 86 THR B CA 1
ATOM 1995 C C . THR B 1 86 ? -4.273 -13.969 12.195 1 97.75 86 THR B C 1
ATOM 1997 O O . THR B 1 86 ? -5.48 -14.07 11.961 1 97.75 86 THR B O 1
ATOM 2000 N N . GLU B 1 87 ? -3.729 -13.109 13.07 1 95.62 87 GLU B N 1
ATOM 2001 C CA . GLU B 1 87 ? -4.609 -12.219 13.82 1 95.62 87 GLU B CA 1
ATOM 2002 C C . GLU B 1 87 ? -4.875 -10.93 13.055 1 95.62 87 GLU B C 1
ATOM 2004 O O . GLU B 1 87 ? -5.969 -10.359 13.133 1 95.62 87 GLU B O 1
ATOM 2009 N N . THR B 1 88 ? -3.863 -10.422 12.312 1 94.81 88 THR B N 1
ATOM 2010 C CA . THR B 1 88 ? -3.992 -9.102 11.703 1 94.81 88 THR B CA 1
ATOM 2011 C C . THR B 1 88 ? -3.625 -9.148 10.227 1 94.81 88 THR B C 1
ATOM 2013 O O . THR B 1 88 ? -2.98 -10.094 9.766 1 94.81 88 THR B O 1
ATOM 2016 N N . MET B 1 89 ? -4.008 -8.062 9.516 1 95.31 89 MET B N 1
ATOM 2017 C CA . MET B 1 89 ? -3.627 -7.895 8.117 1 95.31 89 MET B CA 1
ATOM 2018 C C . MET B 1 89 ? -2.113 -7.77 7.977 1 95.31 89 MET B C 1
ATOM 2020 O O . MET B 1 89 ? -1.534 -8.25 7 1 95.31 89 MET B O 1
ATOM 2024 N N . HIS B 1 90 ? -1.464 -7.094 9 1 96.69 90 HIS B N 1
ATOM 2025 C CA . HIS B 1 90 ? -0.015 -6.93 9 1 96.69 90 HIS B CA 1
ATOM 2026 C C . HIS B 1 90 ? 0.692 -8.281 9.07 1 96.69 90 HIS B C 1
ATOM 2028 O O . HIS B 1 90 ? 1.629 -8.539 8.312 1 96.69 90 HIS B O 1
ATOM 2034 N N . GLU B 1 91 ? 0.217 -9.125 9.914 1 96.25 91 GLU B N 1
ATOM 2035 C CA . GLU B 1 91 ? 0.782 -10.469 10.039 1 96.25 91 GLU B CA 1
ATOM 2036 C C . GLU B 1 91 ? 0.583 -11.273 8.758 1 96.25 91 GLU B C 1
ATOM 2038 O O . GLU B 1 91 ? 1.481 -12 8.328 1 96.25 91 GLU B O 1
ATOM 2043 N N . ARG B 1 92 ? -0.566 -11.148 8.164 1 97.12 92 ARG B N 1
ATOM 2044 C CA . ARG B 1 92 ? -0.833 -11.836 6.906 1 97.12 92 ARG B CA 1
ATOM 2045 C C . ARG B 1 92 ? 0.222 -11.492 5.859 1 97.12 92 ARG B C 1
ATOM 2047 O O . ARG B 1 92 ? 0.845 -12.383 5.281 1 97.12 92 ARG B O 1
ATOM 2054 N N . LYS B 1 93 ? 0.407 -10.227 5.633 1 98.12 93 LYS B N 1
ATOM 2055 C CA . LYS B 1 93 ? 1.345 -9.781 4.605 1 98.12 93 LYS B CA 1
ATOM 2056 C C . LYS B 1 93 ? 2.762 -10.25 4.91 1 98.12 93 LYS B C 1
ATOM 2058 O O . LYS B 1 93 ? 3.477 -10.711 4.016 1 98.12 93 LYS B O 1
ATOM 2063 N N . LYS B 1 94 ? 3.127 -10.195 6.145 1 97.31 94 LYS B N 1
ATOM 2064 C CA . LYS B 1 94 ? 4.465 -10.617 6.555 1 97.31 94 LYS B CA 1
ATOM 2065 C C . LYS B 1 94 ? 4.664 -12.117 6.336 1 97.31 94 LYS B C 1
ATOM 2067 O O . LYS B 1 94 ? 5.668 -12.531 5.754 1 97.31 94 LYS B O 1
ATOM 2072 N N . VAL B 1 95 ? 3.723 -12.914 6.801 1 98.31 95 VAL B N 1
ATOM 2073 C CA . VAL B 1 95 ? 3.822 -14.367 6.668 1 98.31 95 VAL B CA 1
ATOM 2074 C C . VAL B 1 95 ? 3.891 -14.742 5.191 1 98.31 95 VAL B C 1
ATOM 2076 O O . VAL B 1 95 ? 4.684 -15.609 4.801 1 98.31 95 VAL B O 1
ATOM 2079 N N . MET B 1 96 ? 3.125 -14.062 4.371 1 98.69 96 MET B N 1
ATOM 2080 C CA . MET B 1 96 ? 3.1 -14.375 2.945 1 98.69 96 MET B CA 1
ATOM 2081 C C . MET B 1 96 ? 4.457 -14.102 2.305 1 98.69 96 MET B C 1
ATOM 2083 O O . MET B 1 96 ? 5.062 -15 1.715 1 98.69 96 MET B O 1
ATOM 2087 N N . ILE B 1 97 ? 4.961 -12.93 2.496 1 98.25 97 ILE B N 1
ATOM 2088 C CA . ILE B 1 97 ? 6.176 -12.555 1.782 1 98.25 97 ILE B CA 1
ATOM 2089 C C . ILE B 1 97 ? 7.367 -13.32 2.363 1 98.25 97 ILE B C 1
ATOM 2091 O O . ILE B 1 97 ? 8.289 -13.688 1.634 1 98.25 97 ILE B O 1
ATOM 2095 N N . MET B 1 98 ? 7.363 -13.664 3.701 1 97.38 98 MET B N 1
ATOM 2096 C CA . MET B 1 98 ? 8.469 -14.383 4.336 1 97.38 98 MET B CA 1
ATOM 2097 C C . MET B 1 98 ? 8.5 -15.836 3.879 1 97.38 98 MET B C 1
ATOM 2099 O O . MET B 1 98 ? 9.531 -16.5 4.004 1 97.38 98 MET B O 1
ATOM 2103 N N . ASN B 1 99 ? 7.441 -16.344 3.35 1 98.25 99 ASN B N 1
ATOM 2104 C CA . ASN B 1 99 ? 7.375 -17.734 2.908 1 98.25 99 ASN B CA 1
ATOM 2105 C C . ASN B 1 99 ? 7.441 -17.844 1.387 1 98.25 99 ASN B C 1
ATOM 2107 O O . ASN B 1 99 ? 7.027 -18.844 0.812 1 98.25 99 ASN B O 1
ATOM 2111 N N . ALA B 1 100 ? 7.953 -16.812 0.729 1 98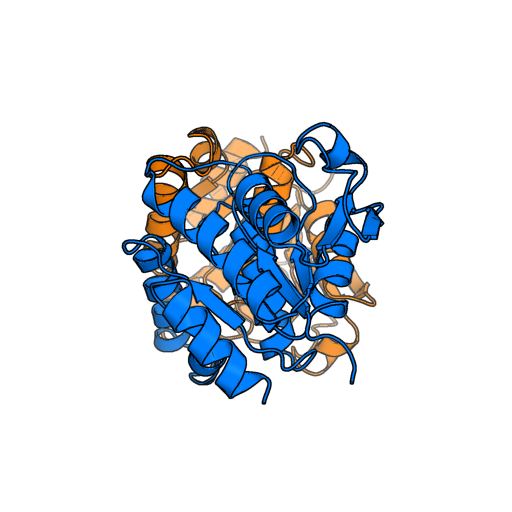.56 100 ALA B N 1
ATOM 2112 C CA . ALA B 1 100 ? 8.039 -16.812 -0.729 1 98.56 100 ALA B CA 1
ATOM 2113 C C . ALA B 1 100 ? 9.445 -16.422 -1.193 1 98.56 100 ALA B C 1
ATOM 2115 O O . ALA B 1 100 ? 10.203 -15.812 -0.439 1 98.56 100 ALA B O 1
ATOM 2116 N N . ASP B 1 101 ? 9.781 -16.797 -2.332 1 98.62 101 ASP B N 1
ATOM 2117 C CA . ASP B 1 101 ? 11.062 -16.453 -2.938 1 98.62 101 ASP B CA 1
ATOM 2118 C C . ASP B 1 101 ? 10.898 -15.328 -3.955 1 98.62 101 ASP B C 1
ATOM 2120 O O . ASP B 1 101 ? 11.891 -14.711 -4.363 1 98.62 101 ASP B O 1
ATOM 2124 N N . ALA B 1 102 ? 9.703 -15.07 -4.367 1 98.81 102 ALA B N 1
ATOM 2125 C CA . ALA B 1 102 ? 9.344 -14.023 -5.324 1 98.81 102 ALA B CA 1
ATOM 2126 C C . ALA B 1 102 ? 7.891 -13.594 -5.156 1 98.81 102 ALA B C 1
ATOM 2128 O O . ALA B 1 102 ? 7.105 -14.289 -4.496 1 98.81 102 ALA B O 1
ATOM 2129 N N . VAL B 1 103 ? 7.59 -12.477 -5.711 1 98.88 103 VAL B N 1
ATOM 2130 C CA . VAL B 1 103 ? 6.238 -11.922 -5.664 1 98.88 103 VAL B CA 1
ATOM 2131 C C . VAL B 1 103 ? 5.734 -11.672 -7.086 1 98.88 103 VAL B C 1
ATOM 2133 O O . VAL B 1 103 ? 6.477 -11.18 -7.938 1 98.88 103 VAL B O 1
ATOM 2136 N N . VAL B 1 104 ? 4.52 -12.031 -7.324 1 98.94 104 VAL B N 1
ATOM 2137 C CA . VAL B 1 104 ? 3.824 -11.664 -8.555 1 98.94 104 VAL B CA 1
ATOM 2138 C C . VAL B 1 104 ? 2.502 -10.977 -8.211 1 98.94 104 VAL B C 1
ATOM 2140 O O . VAL B 1 104 ? 1.724 -11.484 -7.402 1 98.94 104 VAL B O 1
ATOM 2143 N N . VAL B 1 105 ? 2.273 -9.891 -8.852 1 98.94 105 VAL B N 1
ATOM 2144 C CA . VAL B 1 105 ? 1.027 -9.164 -8.641 1 98.94 105 VAL B CA 1
ATOM 2145 C C . VAL B 1 105 ? 0.145 -9.281 -9.883 1 98.94 105 VAL B C 1
ATOM 2147 O O . VAL B 1 105 ? 0.488 -8.758 -10.945 1 98.94 105 VAL B O 1
ATOM 2150 N N . LEU B 1 106 ? -0.915 -9.992 -9.766 1 98.94 106 LEU B N 1
ATOM 2151 C CA . LEU B 1 106 ? -1.96 -10.039 -10.789 1 98.94 106 LEU B CA 1
ATOM 2152 C C . LEU B 1 106 ? -2.961 -8.906 -10.594 1 98.94 106 LEU B C 1
ATOM 2154 O O . LEU B 1 106 ? -2.924 -8.211 -9.578 1 98.94 106 LEU B O 1
ATOM 2158 N N . PRO B 1 107 ? -3.871 -8.68 -11.602 1 98.88 107 PRO B N 1
ATOM 2159 C CA . PRO B 1 107 ? -4.871 -7.621 -11.414 1 98.88 107 PRO B CA 1
ATOM 2160 C C . PRO B 1 107 ? -5.617 -7.746 -10.094 1 98.88 107 PRO B C 1
ATOM 2162 O O . PRO B 1 107 ? -5.879 -8.859 -9.625 1 98.88 107 PRO B O 1
ATOM 2165 N N . GLY B 1 108 ? -5.91 -6.648 -9.5 1 98.69 108 GLY B N 1
ATOM 2166 C CA . GLY B 1 108 ? -6.559 -6.605 -8.195 1 98.69 108 GLY B CA 1
ATOM 2167 C C . GLY B 1 108 ? -6.953 -5.203 -7.773 1 98.69 108 GLY B C 1
ATOM 2168 O O . GLY B 1 108 ? -7.02 -4.293 -8.602 1 98.69 108 GLY B O 1
ATOM 2169 N N . GLY B 1 109 ? -7.375 -5.117 -6.562 1 97.94 109 GLY B N 1
ATOM 2170 C CA . GLY B 1 109 ? -7.859 -3.855 -6.02 1 97.94 109 GLY B CA 1
ATOM 2171 C C . GLY B 1 109 ? -6.926 -3.256 -4.984 1 97.94 109 GLY B C 1
ATOM 2172 O O . GLY B 1 109 ? -5.715 -3.473 -5.035 1 97.94 109 GLY B O 1
ATOM 2173 N N . PRO B 1 110 ? -7.48 -2.451 -4.078 1 97.75 110 PRO B N 1
ATOM 2174 C CA . PRO B 1 110 ? -6.68 -1.77 -3.057 1 97.75 110 PRO B CA 1
ATOM 2175 C C . PRO B 1 110 ? -5.891 -2.74 -2.18 1 97.75 110 PRO B C 1
ATOM 2177 O O . PRO B 1 110 ? -4.77 -2.432 -1.766 1 97.75 110 PRO B O 1
ATOM 2180 N N . GLY B 1 111 ? -6.48 -3.883 -1.876 1 97.62 111 GLY B N 1
ATOM 2181 C CA . GLY B 1 111 ? -5.758 -4.879 -1.103 1 97.62 111 GLY B CA 1
ATOM 2182 C C . GLY B 1 111 ? -4.484 -5.355 -1.78 1 97.62 111 GLY B C 1
ATOM 2183 O O . GLY B 1 111 ? -3.438 -5.461 -1.14 1 97.62 111 GLY B O 1
ATOM 2184 N N . SER B 1 112 ? -4.566 -5.621 -3.07 1 98.75 112 SER B N 1
ATOM 2185 C CA . SER B 1 112 ? -3.393 -6.031 -3.834 1 98.75 112 SER B CA 1
ATOM 2186 C C . SER B 1 112 ? -2.348 -4.922 -3.887 1 98.75 112 SER B C 1
ATOM 2188 O O . SER B 1 112 ? -1.147 -5.188 -3.801 1 98.75 112 SER B O 1
ATOM 2190 N N . LEU B 1 113 ? -2.824 -3.729 -4.043 1 98.75 113 LEU B N 1
ATOM 2191 C CA . LEU B 1 113 ? -1.921 -2.584 -4.09 1 98.75 113 LEU B CA 1
ATOM 2192 C C . LEU B 1 113 ? -1.261 -2.357 -2.732 1 98.75 113 LEU B C 1
ATOM 2194 O O . LEU B 1 113 ? -0.082 -2.004 -2.662 1 98.75 113 LEU B O 1
ATOM 2198 N N . ASP B 1 114 ? -2.025 -2.537 -1.648 1 98.56 114 ASP B N 1
ATOM 2199 C CA . ASP B 1 114 ? -1.47 -2.486 -0.3 1 98.56 114 ASP B CA 1
ATOM 2200 C C . ASP B 1 114 ? -0.335 -3.494 -0.135 1 98.56 114 ASP B C 1
ATOM 2202 O O . ASP B 1 114 ? 0.738 -3.152 0.366 1 98.56 114 ASP B O 1
ATOM 2206 N N . GLU B 1 115 ? -0.536 -4.723 -0.607 1 98.69 115 GLU B N 1
ATOM 2207 C CA . GLU B 1 115 ? 0.475 -5.777 -0.54 1 98.69 115 GLU B CA 1
ATOM 2208 C C . GLU B 1 115 ? 1.681 -5.438 -1.411 1 98.69 115 GLU B C 1
ATOM 2210 O O . GLU B 1 115 ? 2.826 -5.582 -0.978 1 98.69 115 GLU B O 1
ATOM 2215 N N . LEU B 1 116 ? 1.456 -4.91 -2.59 1 98.81 116 LEU B N 1
ATOM 2216 C CA . LEU B 1 116 ? 2.527 -4.566 -3.52 1 98.81 116 LEU B CA 1
ATOM 2217 C C . LEU B 1 116 ? 3.424 -3.48 -2.938 1 98.81 116 LEU B C 1
ATOM 2219 O O . LEU B 1 116 ? 4.648 -3.635 -2.898 1 98.81 116 LEU B O 1
ATOM 2223 N N . PHE B 1 117 ? 2.83 -2.414 -2.496 1 98.62 117 PHE B N 1
ATOM 2224 C CA . PHE B 1 117 ? 3.645 -1.277 -2.08 1 98.62 117 PHE B CA 1
ATOM 2225 C C . PHE B 1 117 ? 4.383 -1.586 -0.783 1 98.62 117 PHE B C 1
ATOM 2227 O O . PHE B 1 117 ? 5.496 -1.107 -0.569 1 98.62 117 PHE B O 1
ATOM 2234 N N . GLU B 1 118 ? 3.773 -2.449 0.069 1 98.19 118 GLU B N 1
ATOM 2235 C CA . GLU B 1 118 ? 4.555 -2.904 1.216 1 98.19 118 GLU B CA 1
ATOM 2236 C C . GLU B 1 118 ? 5.773 -3.705 0.771 1 98.19 118 GLU B C 1
ATOM 2238 O O . GLU B 1 118 ? 6.891 -3.455 1.232 1 98.19 118 GLU B O 1
ATOM 2243 N N . ALA B 1 119 ? 5.582 -4.641 -0.122 1 98.31 119 ALA B N 1
ATOM 2244 C CA . ALA B 1 119 ? 6.695 -5.441 -0.625 1 98.31 119 ALA B CA 1
ATOM 2245 C C . ALA B 1 119 ? 7.762 -4.559 -1.269 1 98.31 119 ALA B C 1
ATOM 2247 O O . ALA B 1 119 ? 8.961 -4.77 -1.063 1 98.31 119 ALA B O 1
ATOM 2248 N N . LEU B 1 120 ? 7.285 -3.594 -2.027 1 98 120 LEU B N 1
ATOM 2249 C CA . LEU B 1 120 ? 8.195 -2.699 -2.736 1 98 120 LEU B CA 1
ATOM 2250 C C . LEU B 1 120 ? 8.984 -1.835 -1.757 1 98 120 LEU B C 1
ATOM 2252 O O . LEU B 1 120 ? 10.195 -1.675 -1.901 1 98 120 LEU B O 1
ATOM 2256 N N . THR B 1 121 ? 8.281 -1.287 -0.771 1 96.69 121 THR B N 1
ATOM 2257 C CA . THR B 1 121 ? 8.938 -0.456 0.231 1 96.69 121 THR B CA 1
ATOM 2258 C C . THR B 1 121 ? 9.961 -1.269 1.021 1 96.69 121 THR B C 1
ATOM 2260 O O . THR B 1 121 ? 11.07 -0.795 1.287 1 96.69 121 THR B O 1
ATOM 2263 N N . TRP B 1 122 ? 9.57 -2.463 1.394 1 95.81 122 TRP B N 1
ATOM 2264 C CA . TRP B 1 122 ? 10.492 -3.33 2.113 1 95.81 122 TRP B CA 1
ATOM 2265 C C . TRP B 1 122 ? 11.727 -3.631 1.269 1 95.81 122 TRP B C 1
ATOM 2267 O O . TRP B 1 122 ? 12.844 -3.686 1.787 1 95.81 122 TRP B O 1
ATOM 2277 N N . ARG B 1 123 ? 11.508 -3.803 0.037 1 96.19 123 ARG B N 1
ATOM 2278 C CA . ARG B 1 123 ? 12.633 -4.02 -0.869 1 96.19 123 ARG B CA 1
ATOM 2279 C C . ARG B 1 123 ? 13.516 -2.783 -0.945 1 96.19 123 ARG B C 1
ATOM 2281 O O . ARG B 1 123 ? 14.75 -2.889 -0.887 1 96.19 123 ARG B O 1
ATOM 2288 N N . GLN B 1 124 ? 12.914 -1.652 -1.095 1 94.44 124 GLN B N 1
ATOM 2289 C CA . GLN B 1 124 ? 13.617 -0.377 -1.151 1 94.44 124 GLN B CA 1
ATOM 2290 C C . GLN B 1 124 ? 14.453 -0.152 0.107 1 94.44 124 GLN B C 1
ATOM 2292 O O . GLN B 1 124 ? 15.547 0.413 0.042 1 94.44 124 GLN B O 1
ATOM 2297 N N . LEU B 1 125 ? 13.93 -0.631 1.211 1 91.88 125 LEU B N 1
ATOM 2298 C CA . LEU B 1 125 ? 14.586 -0.427 2.5 1 91.88 125 LEU B CA 1
ATOM 2299 C C . LEU B 1 125 ? 15.609 -1.523 2.77 1 91.88 125 LEU B C 1
ATOM 2301 O O . LEU B 1 125 ? 16.281 -1.512 3.805 1 91.88 125 LEU B O 1
ATOM 2305 N N . GLY B 1 126 ? 15.734 -2.49 1.823 1 92.44 126 GLY B N 1
ATOM 2306 C CA . GLY B 1 126 ? 16.719 -3.551 1.939 1 92.44 126 GLY B CA 1
ATOM 2307 C C . GLY B 1 126 ? 16.297 -4.656 2.889 1 92.44 126 GLY B C 1
ATOM 2308 O O . GLY B 1 126 ? 17.141 -5.418 3.375 1 92.44 126 GLY B O 1
ATOM 2309 N N . LEU B 1 127 ? 15.008 -4.723 3.195 1 92.75 127 LEU B N 1
ATOM 2310 C CA . LEU B 1 127 ? 14.508 -5.73 4.121 1 92.75 127 LEU B CA 1
ATOM 2311 C C . LEU B 1 127 ? 14.344 -7.078 3.42 1 92.75 127 LEU B C 1
ATOM 2313 O O . LEU B 1 127 ? 14.234 -8.117 4.078 1 92.75 127 LEU B O 1
ATOM 2317 N N . HIS B 1 128 ? 14.312 -7.152 2.135 1 95.69 128 HIS B N 1
ATOM 2318 C CA . HIS B 1 128 ? 14.406 -8.352 1.316 1 95.69 128 HIS B CA 1
ATOM 2319 C C . HIS B 1 128 ? 14.922 -8.031 -0.081 1 95.69 128 HIS B C 1
ATOM 2321 O O . HIS B 1 128 ? 15.062 -6.859 -0.44 1 95.69 128 HIS B O 1
ATOM 2327 N N . ASP B 1 129 ? 15.203 -9.031 -0.825 1 96.25 129 ASP B N 1
ATOM 2328 C CA . ASP B 1 129 ? 15.734 -8.82 -2.168 1 96.25 129 ASP B CA 1
ATOM 2329 C C . ASP B 1 129 ? 14.953 -9.633 -3.199 1 96.25 129 ASP B C 1
ATOM 2331 O O . ASP B 1 129 ? 15.461 -9.93 -4.281 1 96.25 129 ASP B O 1
ATOM 2335 N N . LYS B 1 130 ? 13.781 -9.984 -2.895 1 97.94 130 LYS B N 1
ATOM 2336 C CA . LYS B 1 130 ? 12.977 -10.852 -3.744 1 97.94 130 LYS B CA 1
ATOM 2337 C C . LYS B 1 130 ? 12.547 -10.133 -5.02 1 97.94 130 LYS B C 1
ATOM 2339 O O . LYS B 1 130 ? 12.219 -8.945 -4.988 1 97.94 130 LYS B O 1
ATOM 2344 N N . PRO B 1 131 ? 12.539 -10.875 -6.145 1 98.25 131 PRO B N 1
ATOM 2345 C CA . PRO B 1 131 ? 11.953 -10.289 -7.355 1 98.25 131 PRO B CA 1
ATOM 2346 C C . PRO B 1 131 ? 10.461 -10.008 -7.219 1 98.25 131 PRO B C 1
ATOM 2348 O O . PRO B 1 131 ? 9.734 -10.797 -6.613 1 98.25 131 PRO B O 1
ATOM 2351 N N . ILE B 1 132 ? 10.094 -8.875 -7.715 1 98.81 132 ILE B N 1
ATOM 2352 C CA . ILE B 1 132 ? 8.688 -8.484 -7.754 1 98.81 132 ILE B CA 1
ATOM 2353 C C . ILE B 1 132 ? 8.242 -8.312 -9.203 1 98.81 132 ILE B C 1
ATOM 2355 O O . ILE B 1 132 ? 8.742 -7.438 -9.914 1 98.81 132 ILE B O 1
ATOM 2359 N N . LEU B 1 133 ? 7.332 -9.109 -9.609 1 98.94 133 LEU B N 1
ATOM 2360 C CA . LEU B 1 133 ? 6.777 -9.031 -10.953 1 98.94 133 LEU B CA 1
ATOM 2361 C C . LEU B 1 133 ? 5.371 -8.445 -10.93 1 98.94 133 LEU B C 1
ATOM 2363 O O . LEU B 1 133 ? 4.566 -8.781 -10.055 1 98.94 133 LEU B O 1
ATOM 2367 N N . VAL B 1 134 ? 5.082 -7.566 -11.828 1 98.94 134 VAL B N 1
ATOM 2368 C CA . VAL B 1 134 ? 3.74 -7.027 -12.047 1 98.94 134 VAL B CA 1
ATOM 2369 C C . VAL B 1 134 ? 3.186 -7.535 -13.375 1 98.94 134 VAL B C 1
ATOM 2371 O O . VAL B 1 134 ? 3.697 -7.188 -14.438 1 98.94 134 VAL B O 1
ATOM 2374 N N . MET B 1 135 ? 2.217 -8.367 -13.234 1 98.88 135 MET B N 1
ATOM 2375 C CA . MET B 1 135 ? 1.609 -8.914 -14.438 1 98.88 135 MET B CA 1
ATOM 2376 C C . MET B 1 135 ? 0.527 -7.988 -14.977 1 98.88 135 MET B C 1
ATOM 2378 O O . MET B 1 135 ? -0.578 -7.934 -14.438 1 98.88 135 MET B O 1
ATOM 2382 N N . ASN B 1 136 ? 0.803 -7.348 -16.062 1 98.81 136 ASN B N 1
ATOM 2383 C CA . ASN B 1 136 ? -0.041 -6.309 -16.656 1 98.81 136 ASN B CA 1
ATOM 2384 C C . ASN B 1 136 ? -0.984 -6.879 -17.703 1 98.81 136 ASN B C 1
ATOM 2386 O O . ASN B 1 136 ? -0.93 -6.48 -18.875 1 98.81 136 ASN B O 1
ATOM 2390 N N . VAL B 1 137 ? -1.872 -7.672 -17.219 1 98.62 137 VAL B N 1
ATOM 2391 C CA . VAL B 1 137 ? -2.838 -8.328 -18.094 1 98.62 137 VAL B CA 1
ATOM 2392 C C . VAL B 1 137 ? -3.678 -7.277 -18.828 1 98.62 137 VAL B C 1
ATOM 2394 O O . VAL B 1 137 ? -4.355 -6.469 -18.188 1 98.62 137 VAL B O 1
ATOM 2397 N N . ASP B 1 138 ? -3.611 -7.219 -20.141 1 97.44 138 ASP B N 1
ATOM 2398 C CA . ASP B 1 138 ? -4.395 -6.336 -21 1 97.44 138 ASP B CA 1
ATOM 2399 C C . ASP B 1 138 ? -4.242 -4.879 -20.578 1 97.44 138 ASP B C 1
ATOM 2401 O O . ASP B 1 138 ? -5.211 -4.113 -20.609 1 97.44 138 ASP B O 1
ATOM 2405 N N . GLY B 1 139 ? -3.152 -4.543 -20.094 1 98.25 139 GLY B N 1
ATOM 2406 C CA . GLY B 1 139 ? -2.84 -3.162 -19.766 1 98.25 139 GLY B CA 1
ATOM 2407 C C . GLY B 1 139 ? -3.475 -2.691 -18.469 1 98.25 139 GLY B C 1
ATOM 2408 O O . GLY B 1 139 ? -3.561 -1.487 -18.219 1 98.25 139 GLY B O 1
ATOM 2409 N N . TYR B 1 140 ? -3.969 -3.598 -17.609 1 98.62 140 TYR B N 1
ATOM 2410 C CA . TYR B 1 140 ? -4.68 -3.254 -16.391 1 98.62 140 TYR B CA 1
ATOM 2411 C C . TYR B 1 140 ? -3.848 -2.318 -15.516 1 98.62 140 TYR B C 1
ATOM 2413 O O . TYR B 1 140 ? -4.371 -1.36 -14.945 1 98.62 140 TYR B O 1
ATOM 2421 N N . TRP B 1 141 ? -2.539 -2.529 -15.414 1 98.81 141 TRP B N 1
ATOM 2422 C CA . TRP B 1 141 ? -1.664 -1.822 -14.484 1 98.81 141 TRP B CA 1
ATOM 2423 C C . TRP B 1 141 ? -0.968 -0.654 -15.18 1 98.81 141 TRP B C 1
ATOM 2425 O O . TRP B 1 141 ? 0.012 -0.113 -14.656 1 98.81 141 TRP B O 1
ATOM 2435 N N . ASP B 1 142 ? -1.458 -0.264 -16.391 1 98.75 142 ASP B N 1
ATOM 2436 C CA . ASP B 1 142 ? -0.833 0.861 -17.078 1 98.75 142 ASP B CA 1
ATOM 2437 C C . ASP B 1 142 ? -0.786 2.096 -16.188 1 98.75 142 ASP B C 1
ATOM 2439 O O . ASP B 1 142 ? 0.244 2.77 -16.109 1 98.75 142 ASP B O 1
ATOM 2443 N N . PRO B 1 143 ? -1.894 2.441 -15.461 1 98.81 143 PRO B N 1
ATOM 2444 C CA . PRO B 1 143 ? -1.809 3.609 -14.586 1 98.81 143 PRO B CA 1
ATOM 2445 C C . PRO B 1 143 ? -0.824 3.412 -13.438 1 98.81 143 PRO B C 1
ATOM 2447 O O . PRO B 1 143 ? -0.205 4.375 -12.977 1 98.81 143 PRO B O 1
ATOM 2450 N N . LEU B 1 144 ? -0.684 2.184 -12.914 1 98.81 144 LEU B N 1
ATOM 2451 C CA . LEU B 1 144 ? 0.313 1.892 -11.891 1 98.81 144 LEU B CA 1
ATOM 2452 C C . LEU B 1 144 ? 1.723 2.139 -12.422 1 98.81 144 LEU B C 1
ATOM 2454 O O . LEU B 1 144 ? 2.561 2.711 -11.719 1 98.81 144 LEU B O 1
ATOM 2458 N N . ARG B 1 145 ? 1.966 1.668 -13.648 1 98.5 145 ARG B N 1
ATOM 2459 C CA . ARG B 1 145 ? 3.271 1.896 -14.258 1 98.5 145 ARG B CA 1
ATOM 2460 C C . ARG B 1 145 ? 3.566 3.387 -14.375 1 98.5 145 ARG B C 1
ATOM 2462 O O . ARG B 1 145 ? 4.676 3.832 -14.062 1 98.5 145 ARG B O 1
ATOM 2469 N N . ALA B 1 146 ? 2.582 4.117 -14.805 1 98.62 146 ALA B N 1
ATOM 2470 C CA . ALA B 1 146 ? 2.721 5.57 -14.906 1 98.62 146 ALA B CA 1
ATOM 2471 C C . ALA B 1 146 ? 3 6.191 -13.539 1 98.62 146 ALA B C 1
ATOM 2473 O O . ALA B 1 146 ? 3.771 7.148 -13.43 1 98.62 146 ALA B O 1
ATOM 2474 N N . LEU B 1 147 ? 2.348 5.668 -12.531 1 98.62 147 LEU B N 1
ATOM 2475 C CA . LEU B 1 147 ? 2.525 6.168 -11.172 1 98.62 147 LEU B CA 1
ATOM 2476 C C . LEU B 1 147 ? 3.959 5.953 -10.695 1 98.62 147 LEU B C 1
ATOM 2478 O O . LEU B 1 147 ? 4.566 6.852 -10.109 1 98.62 147 LEU B O 1
ATOM 2482 N N . ILE B 1 148 ? 4.496 4.789 -10.914 1 98.25 148 ILE B N 1
ATOM 2483 C CA . ILE B 1 148 ? 5.867 4.461 -10.539 1 98.25 148 ILE B CA 1
ATOM 2484 C C . ILE B 1 148 ? 6.84 5.375 -11.281 1 98.25 148 ILE B C 1
ATOM 2486 O O . ILE B 1 148 ? 7.766 5.926 -10.688 1 98.25 148 ILE B O 1
ATOM 2490 N N . GLU B 1 149 ? 6.633 5.52 -12.578 1 97.94 149 GLU B N 1
ATOM 2491 C CA . GLU B 1 149 ? 7.48 6.391 -13.383 1 97.94 149 GLU B CA 1
ATOM 2492 C C . GLU B 1 149 ? 7.438 7.828 -12.875 1 97.94 149 GLU B C 1
ATOM 2494 O O . GLU B 1 149 ? 8.477 8.484 -12.773 1 97.94 149 GLU B O 1
ATOM 2499 N N . ARG B 1 150 ? 6.254 8.305 -12.562 1 97.69 150 ARG B N 1
ATOM 2500 C CA . ARG B 1 150 ? 6.086 9.656 -12.039 1 97.69 150 ARG B CA 1
ATOM 2501 C C . ARG B 1 150 ? 6.832 9.828 -10.719 1 97.69 150 ARG B C 1
ATOM 2503 O O . ARG B 1 150 ? 7.438 10.875 -10.477 1 97.69 150 ARG B O 1
ATOM 2510 N N . THR B 1 151 ? 6.727 8.828 -9.828 1 98.12 151 THR B N 1
ATOM 2511 C CA . THR B 1 151 ? 7.395 8.859 -8.531 1 98.12 151 THR B CA 1
ATOM 2512 C C . THR B 1 151 ? 8.898 9.062 -8.703 1 98.12 151 THR B C 1
ATOM 2514 O O . THR B 1 151 ? 9.508 9.867 -8 1 98.12 151 THR B O 1
ATOM 2517 N N . VAL B 1 152 ? 9.5 8.391 -9.656 1 97.88 152 VAL B N 1
ATOM 2518 C CA . VAL B 1 152 ? 10.93 8.492 -9.922 1 97.88 152 VAL B CA 1
ATOM 2519 C C . VAL B 1 152 ? 11.234 9.828 -10.594 1 97.88 152 VAL B C 1
ATOM 2521 O O . VAL B 1 152 ? 12.117 10.57 -10.156 1 97.88 152 VAL B O 1
ATOM 2524 N N . ASP B 1 153 ? 10.453 10.195 -11.633 1 97.94 153 ASP B N 1
ATOM 2525 C CA . ASP B 1 153 ? 10.688 11.391 -12.43 1 97.94 153 ASP B CA 1
ATOM 2526 C C . ASP B 1 153 ? 10.578 12.648 -11.57 1 97.94 153 ASP B C 1
ATOM 2528 O O . ASP B 1 153 ? 11.289 13.633 -11.812 1 97.94 153 ASP B O 1
ATOM 2532 N N . GLN B 1 154 ? 9.703 12.562 -10.578 1 98.06 154 GLN B N 1
ATOM 2533 C CA . GLN B 1 154 ? 9.445 13.742 -9.758 1 98.06 154 GLN B CA 1
ATOM 2534 C C . GLN B 1 154 ? 10.289 13.727 -8.492 1 98.06 154 GLN B C 1
ATOM 2536 O O . GLN B 1 154 ? 10.102 14.555 -7.598 1 98.06 154 GLN B O 1
ATOM 2541 N N . GLY B 1 155 ? 11.188 12.742 -8.383 1 97.94 155 GLY B N 1
ATOM 2542 C CA . GLY B 1 155 ? 12.258 12.812 -7.398 1 97.94 155 GLY B CA 1
ATOM 2543 C C . GLY B 1 155 ? 11.867 12.211 -6.062 1 97.94 155 GLY B C 1
ATOM 2544 O O . GLY B 1 155 ? 12.531 12.453 -5.047 1 97.94 155 GLY B O 1
ATOM 2545 N N . PHE B 1 156 ? 10.773 11.43 -6.012 1 98.25 156 PHE B N 1
ATOM 2546 C CA . PHE B 1 156 ? 10.336 10.867 -4.738 1 98.25 156 PHE B CA 1
ATOM 2547 C C . PHE B 1 156 ? 10.852 9.438 -4.578 1 98.25 156 PHE B C 1
ATOM 2549 O O . PHE B 1 156 ? 10.562 8.781 -3.576 1 98.25 156 PHE B O 1
ATOM 2556 N N . ALA B 1 157 ? 11.617 8.93 -5.473 1 97.12 157 ALA B N 1
ATOM 2557 C CA . ALA B 1 157 ? 12.328 7.656 -5.395 1 97.12 157 ALA B CA 1
ATOM 2558 C C . ALA B 1 157 ? 13.539 7.645 -6.32 1 97.12 157 ALA B C 1
ATOM 2560 O O . ALA B 1 157 ? 13.586 8.398 -7.297 1 97.12 157 ALA B O 1
ATOM 2561 N N . ASP B 1 158 ? 14.523 6.836 -6.004 1 95.81 158 ASP B N 1
ATOM 2562 C CA . ASP B 1 158 ? 15.656 6.625 -6.891 1 95.81 158 ASP B CA 1
ATOM 2563 C C . ASP B 1 158 ? 15.234 5.887 -8.156 1 95.81 158 ASP B C 1
ATOM 2565 O O . ASP B 1 158 ? 14.25 5.141 -8.148 1 95.81 158 ASP B O 1
ATOM 2569 N N . ALA B 1 159 ? 16 6.055 -9.172 1 93.62 159 ALA B N 1
ATOM 2570 C CA . ALA B 1 159 ? 15.75 5.355 -10.43 1 93.62 159 ALA B CA 1
ATOM 2571 C C . ALA B 1 159 ? 15.766 3.842 -10.227 1 93.62 159 ALA B C 1
ATOM 2573 O O . ALA B 1 159 ? 15.078 3.105 -10.938 1 93.62 159 ALA B O 1
ATOM 2574 N N . SER B 1 160 ? 16.469 3.406 -9.227 1 93.38 160 SER B N 1
ATOM 2575 C CA . SER B 1 160 ? 16.609 1.982 -8.938 1 93.38 160 SER B CA 1
ATOM 2576 C C . SER B 1 160 ? 15.273 1.378 -8.516 1 93.38 160 SER B C 1
ATOM 2578 O O . SER B 1 160 ? 15.102 0.158 -8.555 1 93.38 160 SER B O 1
ATOM 2580 N N . LEU B 1 161 ? 14.32 2.215 -8.109 1 93.38 161 LEU B N 1
ATOM 2581 C CA . LEU B 1 161 ? 13 1.724 -7.734 1 93.38 161 LEU B CA 1
ATOM 2582 C C . LEU B 1 161 ? 12.375 0.936 -8.875 1 93.38 161 LEU B C 1
ATOM 2584 O O . LEU B 1 161 ? 11.797 -0.132 -8.656 1 93.38 161 LEU B O 1
ATOM 2588 N N . ALA B 1 162 ? 12.531 1.51 -10.039 1 91.94 162 ALA B N 1
ATOM 2589 C CA . ALA B 1 162 ? 11.953 0.861 -11.219 1 91.94 162 ALA B CA 1
ATOM 2590 C C . ALA B 1 162 ? 12.617 -0.486 -11.477 1 91.94 162 ALA B C 1
ATOM 2592 O O . ALA B 1 162 ? 11.992 -1.406 -12.008 1 91.94 162 ALA B O 1
ATOM 2593 N N . ASP B 1 163 ? 13.859 -0.611 -11.039 1 93.5 163 ASP B N 1
ATOM 2594 C CA . ASP B 1 163 ? 14.617 -1.841 -11.258 1 93.5 163 ASP B CA 1
ATOM 2595 C C . ASP B 1 163 ? 14.125 -2.961 -10.352 1 93.5 163 ASP B C 1
ATOM 2597 O O . ASP B 1 163 ? 14.398 -4.137 -10.594 1 93.5 163 ASP B O 1
ATOM 2601 N N . TYR B 1 164 ? 13.414 -2.584 -9.297 1 96.62 164 TYR B N 1
ATOM 2602 C CA . TYR B 1 164 ? 12.898 -3.588 -8.367 1 96.62 164 TYR B CA 1
ATOM 2603 C C . TYR B 1 164 ? 11.688 -4.301 -8.945 1 96.62 164 TYR B C 1
ATOM 2605 O O . TYR B 1 164 ? 11.273 -5.344 -8.438 1 96.62 164 TYR B O 1
ATOM 2613 N N . LEU B 1 165 ? 11.094 -3.713 -10.008 1 98.19 165 LEU B N 1
ATOM 2614 C CA . LEU B 1 165 ? 9.875 -4.258 -10.602 1 98.19 165 LEU B CA 1
ATOM 2615 C C . LEU B 1 165 ? 10.156 -4.816 -11.992 1 98.19 165 LEU B C 1
ATOM 2617 O O . LEU B 1 165 ? 10.852 -4.184 -12.789 1 98.19 165 LEU B O 1
ATOM 2621 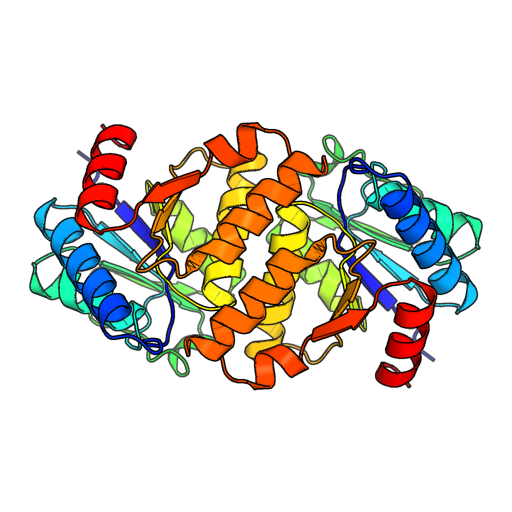N N . THR B 1 166 ? 9.695 -5.973 -12.234 1 98.62 166 THR B N 1
ATOM 2622 C CA . THR B 1 166 ? 9.688 -6.551 -13.578 1 98.62 166 THR B CA 1
ATOM 2623 C C . THR B 1 166 ? 8.266 -6.617 -14.125 1 98.62 166 THR B C 1
ATOM 2625 O O . THR B 1 166 ? 7.391 -7.238 -13.523 1 98.62 166 THR B O 1
ATOM 2628 N N . TRP B 1 167 ? 8.039 -6 -15.25 1 98.62 167 TRP B N 1
ATOM 2629 C CA . TRP B 1 167 ? 6.715 -5.973 -15.867 1 98.62 167 TRP B CA 1
ATOM 2630 C C . TRP B 1 167 ? 6.559 -7.098 -16.875 1 98.62 167 TRP B C 1
ATOM 2632 O O . TRP B 1 167 ? 7.422 -7.285 -17.75 1 98.62 167 TRP B O 1
ATOM 2642 N N . VAL B 1 168 ? 5.555 -7.844 -16.75 1 98.81 168 VAL B N 1
ATOM 2643 C CA . VAL B 1 168 ? 5.258 -8.945 -17.656 1 98.81 168 VAL B CA 1
ATOM 2644 C C . VAL B 1 168 ? 3.795 -8.875 -18.094 1 98.81 168 VAL B C 1
ATOM 2646 O O . VAL B 1 168 ? 2.959 -8.297 -17.391 1 98.81 168 VAL B O 1
ATOM 2649 N N . ASP B 1 169 ? 3.414 -9.547 -19.234 1 98.25 169 ASP B N 1
ATOM 2650 C CA . ASP B 1 169 ? 2.061 -9.398 -19.75 1 98.25 169 ASP B CA 1
ATOM 2651 C C . ASP B 1 169 ? 1.285 -10.711 -19.672 1 98.25 169 ASP B C 1
ATOM 2653 O O . ASP B 1 169 ? 0.056 -10.719 -19.766 1 98.25 169 ASP B O 1
ATOM 2657 N N . THR B 1 170 ? 2.061 -11.812 -19.578 1 98.62 170 THR B N 1
ATOM 2658 C CA . THR B 1 170 ? 1.404 -13.117 -19.578 1 98.62 170 THR B CA 1
ATOM 2659 C C . THR B 1 170 ? 2.014 -14.023 -18.516 1 98.62 170 THR B C 1
ATOM 2661 O O . THR B 1 170 ? 3.141 -13.797 -18.062 1 98.62 170 THR B O 1
ATOM 2664 N N . PRO B 1 171 ? 1.243 -15.055 -18.094 1 98.88 171 PRO B N 1
ATOM 2665 C CA . PRO B 1 171 ? 1.8 -16.047 -17.172 1 98.88 171 PRO B CA 1
ATOM 2666 C C . PRO B 1 171 ? 3.066 -16.703 -17.703 1 98.88 171 PRO B C 1
ATOM 2668 O O . PRO B 1 171 ? 3.988 -17 -16.938 1 98.88 171 PRO B O 1
ATOM 2671 N N . GLU B 1 172 ? 3.158 -16.938 -18.984 1 98.81 172 GLU B N 1
ATOM 2672 C CA . GLU B 1 172 ? 4.328 -17.562 -19.578 1 98.81 172 GLU B CA 1
ATOM 2673 C C . GLU B 1 172 ? 5.566 -16.688 -19.438 1 98.81 172 GLU B C 1
ATOM 2675 O O . GLU B 1 172 ? 6.637 -17.156 -19.062 1 98.81 172 GLU B O 1
ATOM 2680 N N . THR B 1 173 ? 5.383 -15.398 -19.75 1 98.75 173 THR B N 1
ATOM 2681 C CA . THR B 1 173 ? 6.512 -14.484 -19.625 1 98.75 173 THR B CA 1
ATOM 2682 C C . THR B 1 173 ? 6.871 -14.289 -18.156 1 98.75 173 THR B C 1
ATOM 2684 O O . THR B 1 173 ? 8.039 -14.102 -17.812 1 98.75 173 THR B O 1
ATOM 2687 N N . ALA B 1 174 ? 5.875 -14.344 -17.25 1 98.81 174 ALA B N 1
ATOM 2688 C CA . ALA B 1 174 ? 6.145 -14.281 -15.82 1 98.81 174 ALA B CA 1
ATOM 2689 C C . ALA B 1 174 ? 7.004 -15.461 -15.375 1 98.81 174 ALA B C 1
ATOM 2691 O O . ALA B 1 174 ? 7.992 -15.281 -14.656 1 98.81 174 ALA B O 1
ATOM 2692 N N . MET B 1 175 ? 6.672 -16.656 -15.82 1 98.75 175 MET B N 1
ATOM 2693 C CA . MET B 1 175 ? 7.422 -17.844 -15.445 1 98.75 175 MET B CA 1
ATOM 2694 C C . MET B 1 175 ? 8.859 -17.766 -15.953 1 98.75 175 MET B C 1
ATOM 2696 O O . MET B 1 175 ? 9.789 -18.172 -15.258 1 98.75 175 MET B O 1
ATOM 2700 N N . ALA B 1 176 ? 8.992 -17.266 -17.172 1 98.69 176 ALA B N 1
ATOM 2701 C CA . ALA B 1 176 ? 10.336 -17.109 -17.719 1 98.69 176 ALA B CA 1
ATOM 2702 C C . ALA B 1 176 ? 11.164 -16.156 -16.875 1 98.69 176 ALA B C 1
ATOM 2704 O O . ALA B 1 176 ? 12.328 -16.438 -16.562 1 98.69 176 ALA B O 1
ATOM 2705 N N . ALA B 1 177 ? 10.578 -15.07 -16.5 1 98.62 177 ALA B N 1
ATOM 2706 C CA . ALA B 1 177 ? 11.266 -14.086 -15.664 1 98.62 177 ALA B CA 1
ATOM 2707 C C . ALA B 1 177 ? 11.609 -14.672 -14.305 1 98.62 177 ALA B C 1
ATOM 2709 O O . ALA B 1 177 ? 12.703 -14.43 -13.773 1 98.62 177 ALA B O 1
ATOM 2710 N N . LEU B 1 178 ? 10.633 -15.398 -13.711 1 98.56 178 LEU B N 1
ATOM 2711 C CA . LEU B 1 178 ? 10.852 -16.031 -12.414 1 98.56 178 LEU B CA 1
ATOM 2712 C C . LEU B 1 178 ? 12 -17.031 -12.477 1 98.56 178 LEU B C 1
ATOM 2714 O O . LEU B 1 178 ? 12.852 -17.062 -11.594 1 98.56 178 LEU B O 1
ATOM 2718 N N . ARG B 1 179 ? 12.031 -17.875 -13.5 1 97.94 179 ARG B N 1
ATOM 2719 C CA . ARG B 1 179 ? 13.094 -18.859 -13.664 1 97.94 179 ARG B CA 1
ATOM 2720 C C . ARG B 1 179 ? 14.461 -18.172 -13.758 1 97.94 179 ARG B C 1
ATOM 2722 O O . ARG B 1 179 ? 15.438 -18.656 -13.18 1 97.94 179 ARG B O 1
ATOM 2729 N N . ALA B 1 180 ? 14.5 -17.094 -14.508 1 97.56 180 ALA B N 1
ATOM 2730 C CA . ALA B 1 180 ? 15.758 -16.359 -14.648 1 97.56 180 ALA B CA 1
ATOM 2731 C C . ALA B 1 180 ? 16.203 -15.758 -13.312 1 97.56 180 ALA B C 1
ATOM 2733 O O . ALA B 1 180 ? 17.391 -15.766 -12.992 1 97.56 180 ALA B O 1
ATOM 2734 N N . ALA B 1 181 ? 15.258 -15.297 -12.539 1 96.75 181 ALA B N 1
ATOM 2735 C CA . ALA B 1 181 ? 15.555 -14.586 -11.305 1 96.75 181 ALA B CA 1
ATOM 2736 C C . ALA B 1 181 ? 15.891 -15.555 -10.18 1 96.75 181 ALA B C 1
ATOM 2738 O O . ALA B 1 181 ? 16.688 -15.234 -9.281 1 96.75 181 ALA B O 1
ATOM 2739 N N . LEU B 1 182 ? 15.234 -16.719 -10.156 1 95.56 182 LEU B N 1
ATOM 2740 C CA . LEU B 1 182 ? 15.352 -17.656 -9.039 1 95.56 182 LEU B CA 1
ATOM 2741 C C . LEU B 1 182 ? 16.359 -18.75 -9.359 1 95.56 182 LEU B C 1
ATOM 2743 O O . LEU B 1 182 ? 16.578 -19.656 -8.547 1 95.56 182 LEU B O 1
ATOM 2747 N N . SER B 1 183 ? 16.984 -18.766 -10.531 1 86.44 183 SER B N 1
ATOM 2748 C CA . SER B 1 183 ? 18.047 -19.703 -10.875 1 86.44 183 SER B CA 1
ATOM 2749 C C . SER B 1 183 ? 19.328 -19.406 -10.094 1 86.44 183 SER B C 1
ATOM 2751 O O . SER B 1 183 ? 19.562 -18.25 -9.711 1 86.44 183 SER B O 1
#

Sequence (366 aa):
MTVKSVCIYCGSRAGAMPAYAEAARRMGALLAEAGWRLVYGAGDVGLMGEVARAAQAAGGQTFGVIPVHLLRREVGKTDLSTFVVTETMHERKKVMIMNADAVVVLPGGPGSLDELFEALTWRQLGLHDKPILVMNVDGYWDPLRALIERTVDQGFADASLADYLTWVDTPETAMAALRAALSMTVKSVCIYCGSRAGAMPAYAEAARRMGALLAEAGWRLVYGAGDVGLMGEVARAAQAAGGQTFGVIPVHLLRREVGKTDLSTFVVTETMHERKKVMIMNADAVVVLPGGPGSLDELFEALTWRQLGLHDKPILVMNVDGYWDPLRALIERTVDQGFADASLADYLTWVDTPETAMAALRAALS

Solvent-accessible surface area (backbone atoms only — not comparable to full-atom values): 17756 Å² total; per-residue (Å²): 129,85,72,52,23,37,20,45,39,40,10,69,37,47,43,72,47,71,66,52,37,52,40,28,25,48,36,20,28,51,35,12,69,71,63,24,29,42,20,33,60,25,28,52,30,35,24,36,21,34,20,52,52,27,12,46,75,51,70,24,49,35,35,23,30,32,23,59,86,41,37,76,79,38,43,53,44,74,90,43,76,35,69,43,74,31,84,36,72,65,52,27,56,49,55,38,57,72,61,30,60,30,37,37,34,46,70,36,21,52,61,28,49,22,53,47,27,44,54,50,35,37,37,74,72,63,75,46,84,56,53,34,33,41,39,30,52,92,55,69,43,49,32,52,52,49,33,53,52,46,24,32,75,38,43,33,42,59,75,63,60,61,70,54,50,44,82,28,60,41,46,67,54,41,49,53,51,47,52,66,69,72,100,128,85,71,54,21,38,20,44,37,41,9,70,38,48,42,70,45,71,67,51,36,52,42,28,26,48,36,19,28,52,36,13,70,70,61,24,28,42,20,34,60,25,28,52,31,34,25,36,21,35,20,50,50,29,12,46,75,51,70,25,49,35,37,25,31,32,23,60,85,40,36,77,79,37,42,53,45,74,91,43,76,34,68,45,77,32,84,37,72,63,51,28,56,50,56,39,57,74,62,30,60,30,37,37,34,47,70,36,23,52,61,28,50,21,53,47,28,43,54,50,35,36,37,75,71,63,74,46,82,58,54,33,33,40,40,30,52,91,55,71,45,50,34,52,53,48,34,54,51,47,24,33,75,37,42,33,42,58,74,63,59,61,71,54,49,43,81,30,60,43,48,67,54,42,49,53,51,47,52,66,69,73,101

Secondary structure (DSSP, 8-state):
-PPPEEEEE--SS--SSHHHHHHHHHHHHHHHHTTPEEEE--B-SHHHHHHHHHHHHTT--EEEEEEGGGTTTTTB---SSEEEEESSHHHHHHHHHHT-SEEEE-S--HHHHHHHHHHHHHHHTTS----EEEE-GGGTTHHHHHHHHHHHHTTSS-THHHHTEEEESSHHHHHHHHHHHH-/-PPPEEEEE--SS--SSHHHHHHHHHHHHHHHHTTPEEEE--B-SHHHHHHHHHHHHTT--EEEEEEGGGTTTTTB---SSEEEEESSHHHHHHHHHHT-SEEEE-S--HHHHHHHHHHHHHHHTTS----EEEE-GGGTTHHHHHHHHHHHHTTSS-THHHHTEEEESSHHHHHHHHHHHH-

Foldseek 3Di:
DPAAEEEEQAALAQDDDVLQLVQLLVLLLVCLVVQHEYFYAQFCGHSRVSSQVSVVVNPHAYAHEHEPVCCVVRVGHDPGNHYHYDNDPVVRLVVRVVPHQAYEYGYYDPSSVVSVVVVLVCVLVVVDLHAYEYACAVNRCVVVVVVQVCCCVVPVDPPCSVVSYHYHHHSVVVVVVVVVRVD/DPAAEEEEQAALAQDDDVLQLVQLLVLLLVCLVVQHEYFYAQFCHHSRVSSQVSVVVNPHAYAHEHEPVCCVVRVGHDPGNHYHYDNDPVVRLVVRVVPHQAYEYGYYDPSSVVSVVVVLVCVLVVVDLHAYEYACAVNRCVVVVVVQVCCCVVPVDPPCSVVSYHYHHHSVVVVVVNVVRVD

Nearest PDB structures (foldseek):
  5zbk-assembly1_A-2  TM=9.659E-01  e=2.344E-22  Pseudomonas aeruginosa PAO1
  5zbj-assembly1_A-2  TM=9.598E-01  e=7.009E-21  Pseudomonas aeruginosa PAO1
  3qua-assembly1_B  TM=9.754E-01  e=7.047E-20  Mycolicibacterium smegmatis MC2 155
  1ydh-assembly1_B  TM=9.652E-01  e=9.709E-20  Arabidopsis thaliana
  5its-assembly2_C  TM=9.542E-01  e=1.177E-19  Corynebacterium glutamicum ATCC 13032

Organism: Ruegeria pomeroyi (strain ATCC 700808 / DSM 15171 / DSS-3) (NCBI:txid246200)

InterPro domains:
  IPR005269 Cytokinin riboside 5'-monophosphate phosphoribohydrolase LOG [TIGR00730] (4-179)
  IPR031100 LOG family [PF03641] (48-177)

pLDDT: mean 97.17, std 4.15, range [53.09, 98.94]

Radius of gyration: 20.22 Å; Cα contacts (8 Å, |Δi|>4): 840; chains: 2; bounding box: 37×59×44 Å